Protein AF-A0A8H4PZ92-F1 (afdb_monomer)

Foldseek 3Di:
DLVVCVVVVHFLLPVVLLVVVLVVLVCCCCVQLNAQFDDDPFQAKDAFPDPDPQSVVVNVQNRHRPHFKDKAQDADVSLVVVVVSCVVVVIQWDWDWQPPDPPIIIIIGHHDDPRRVVNVSSVVSLVVSLVVLVVDDLVSLCSSNPPCSVCSNVVVVNYPVPDDPPPPPPDDDDDDDDDDDDDDDDDDDD

Nearest PDB structures (foldseek):
  4r29-assembly3_C  TM=3.048E-01  e=3.183E-02  Escherichia coli O157:H7
  4r29-assembly2_B  TM=3.318E-01  e=1.054E-01  Escherichia coli O157:H7
  4r29-assembly4_D  TM=3.540E-01  e=3.289E-01  Escherichia coli O157:H7
  4r29-assembly1_A  TM=3.130E-01  e=3.492E-01  Escherichia coli O157:H7
  4peo-assembly1_A  TM=3.368E-01  e=2.235E+00  Staphylococcus aureus subsp. aureus Mu50

Sequence (190 aa):
MITTLDSNGIALDTPPYQKLFVAILKAYIHRYVGQEPPRATSLARRGVPCPCRDCVSLNAFLTNPTQIIGRFPVGKDRRMHLHRALDMAGVGCTHLTERIGSPNTLIVTKTLSPVEQRHQAWKARQAKAAEQIRDFEPEDLSLLLGPDYADLLNMAHLDASTEPPRVLHRAAAKRKLPMVEVEVIDLTSD

Organism: NCBI:txid72228

pLDDT: mean 81.6, std 18.93, range [33.19, 98.31]

Mean predicted aligned error: 12.9 Å

Structure (mmCIF, N/CA/C/O backbone):
data_AF-A0A8H4PZ92-F1
#
_entry.id   AF-A0A8H4PZ92-F1
#
loop_
_atom_site.group_PDB
_atom_site.id
_atom_site.type_symbol
_atom_site.label_atom_id
_atom_site.label_alt_id
_atom_site.label_comp_id
_atom_site.label_asym_id
_atom_site.label_entity_id
_atom_site.label_seq_id
_atom_site.pdbx_PDB_ins_code
_atom_site.Cartn_x
_atom_site.Cartn_y
_atom_site.Cartn_z
_atom_site.occupancy
_atom_site.B_iso_or_equiv
_atom_site.auth_seq_id
_atom_site.auth_comp_id
_atom_site.auth_asym_id
_atom_site.auth_atom_id
_atom_site.pdbx_PDB_model_num
ATOM 1 N N . MET A 1 1 ? -15.979 12.053 25.479 1.00 58.03 1 MET A N 1
ATOM 2 C CA . MET A 1 1 ? -16.677 10.915 26.125 1.00 58.03 1 MET A CA 1
ATOM 3 C C . MET A 1 1 ? -15.871 10.388 27.311 1.00 58.03 1 MET A C 1
ATOM 5 O O . MET A 1 1 ? -16.448 10.242 28.376 1.00 58.03 1 MET A O 1
ATOM 9 N N . ILE A 1 2 ? -14.552 10.196 27.176 1.00 60.56 2 ILE A N 1
ATOM 10 C CA . ILE A 1 2 ? -13.648 10.009 28.333 1.00 60.56 2 ILE A CA 1
ATOM 11 C C . ILE A 1 2 ? -13.673 11.257 29.230 1.00 60.56 2 ILE A C 1
ATOM 13 O O . ILE A 1 2 ? -14.148 11.195 30.355 1.00 60.56 2 ILE A O 1
ATOM 17 N N . THR A 1 3 ? -13.413 12.430 28.644 1.00 64.06 3 THR A N 1
ATOM 18 C CA . THR A 1 3 ? -13.491 13.739 29.325 1.00 64.06 3 THR A CA 1
ATOM 19 C C . THR A 1 3 ? -14.813 14.023 30.044 1.00 64.06 3 THR A C 1
ATOM 21 O O . THR A 1 3 ? -14.844 14.769 31.017 1.00 64.06 3 THR A O 1
ATOM 24 N N . THR A 1 4 ? -15.927 13.444 29.585 1.00 64.88 4 THR A N 1
ATOM 25 C CA . THR A 1 4 ? -17.234 13.604 30.235 1.00 64.88 4 THR A CA 1
ATOM 26 C C . THR A 1 4 ? -17.404 12.683 31.439 1.00 64.88 4 THR A C 1
ATOM 28 O O . THR A 1 4 ? -18.133 13.056 32.345 1.00 64.88 4 THR A O 1
ATOM 31 N N . LEU A 1 5 ? -16.764 11.511 31.479 1.00 66.19 5 LEU A N 1
ATOM 32 C CA . LEU A 1 5 ? -16.805 10.625 32.651 1.00 66.19 5 LEU A CA 1
ATOM 33 C C . LEU A 1 5 ? -15.991 11.226 33.801 1.00 66.19 5 LEU A C 1
ATOM 35 O O . LEU A 1 5 ? -16.524 11.361 34.904 1.00 66.19 5 LEU A O 1
ATOM 39 N N . ASP A 1 6 ? -14.787 11.721 33.505 1.00 65.00 6 ASP A N 1
ATOM 40 C CA . ASP A 1 6 ? -13.942 12.400 34.496 1.00 65.00 6 ASP A CA 1
ATOM 41 C C . ASP A 1 6 ? -14.598 13.673 35.025 1.00 65.00 6 ASP A C 1
ATOM 43 O O . ASP A 1 6 ? -14.653 13.903 36.232 1.00 65.00 6 ASP A O 1
ATOM 47 N N . SER A 1 7 ? -15.205 14.466 34.134 1.00 67.69 7 SER A N 1
ATOM 48 C CA . SER A 1 7 ? -15.935 15.680 34.527 1.00 67.69 7 SER A CA 1
ATOM 49 C C . SER A 1 7 ? -17.159 15.400 35.411 1.00 67.69 7 SER A C 1
ATOM 51 O O . SER A 1 7 ? -17.657 16.318 36.056 1.00 67.69 7 SER A O 1
ATOM 53 N N . ASN A 1 8 ? -17.656 14.157 35.450 1.00 69.00 8 ASN A N 1
ATOM 54 C CA . ASN A 1 8 ? -18.755 13.732 36.323 1.00 69.00 8 ASN A CA 1
ATOM 55 C C . ASN A 1 8 ? -18.272 12.929 37.550 1.00 69.00 8 ASN A C 1
ATOM 57 O O . ASN A 1 8 ? -19.1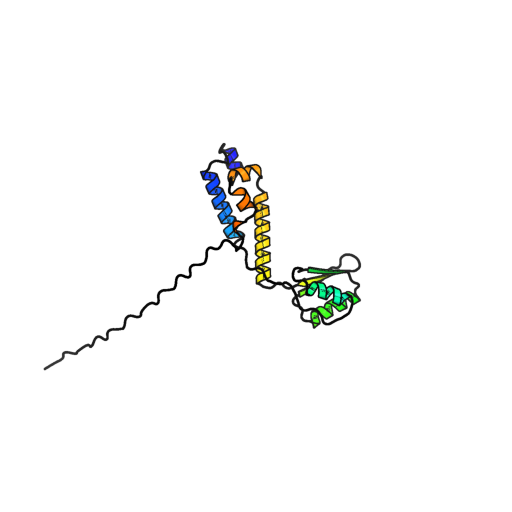01 12.390 38.282 1.00 69.00 8 ASN A O 1
ATOM 61 N N . GLY A 1 9 ? -16.956 12.841 37.792 1.00 70.31 9 GLY A N 1
ATOM 62 C CA . GLY A 1 9 ? -16.386 12.106 38.927 1.00 70.31 9 GLY A CA 1
ATOM 63 C C . GLY A 1 9 ? -16.586 10.589 38.848 1.00 70.31 9 GLY A C 1
ATOM 64 O O . GLY A 1 9 ? -16.575 9.911 39.875 1.00 70.31 9 GLY A O 1
ATOM 65 N N . ILE A 1 10 ? -16.814 10.054 37.646 1.00 72.06 10 ILE A N 1
ATOM 66 C CA . ILE A 1 10 ? -17.013 8.624 37.418 1.00 72.06 10 ILE A CA 1
ATOM 67 C C . ILE A 1 10 ? -15.661 8.008 37.066 1.00 72.06 10 ILE A C 1
ATOM 69 O O . ILE A 1 10 ? -15.092 8.327 36.027 1.00 72.06 10 ILE A O 1
ATOM 73 N N . ALA A 1 11 ? -15.174 7.096 37.907 1.00 78.06 11 ALA A N 1
ATOM 74 C CA . ALA A 1 11 ? -13.908 6.411 37.673 1.00 78.06 11 ALA A CA 1
ATOM 75 C C . ALA A 1 11 ? -13.966 5.540 36.402 1.00 78.06 11 ALA A C 1
ATOM 77 O O . ALA A 1 11 ? -14.885 4.731 36.228 1.00 78.06 11 ALA A O 1
ATOM 78 N N . LEU A 1 12 ? -12.973 5.698 35.521 1.00 75.19 12 LEU A N 1
ATOM 79 C CA . LEU A 1 12 ? -12.888 5.019 34.218 1.00 75.19 12 LEU A CA 1
ATOM 80 C C . LEU A 1 12 ? -12.742 3.489 34.322 1.00 75.19 12 LEU A C 1
ATOM 82 O O . LEU A 1 12 ? -13.033 2.774 33.365 1.00 75.19 12 LEU A O 1
ATOM 86 N N . A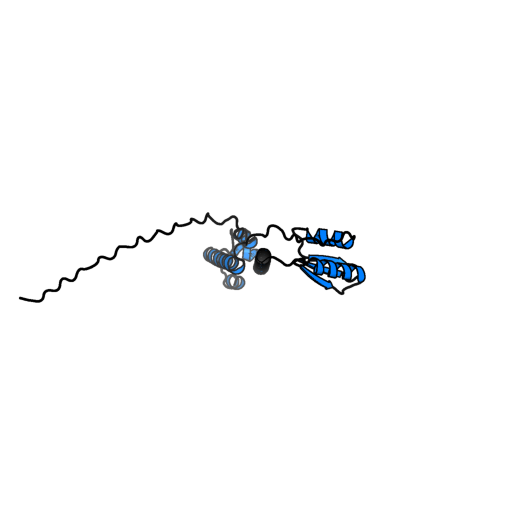SP A 1 13 ? -12.350 2.982 35.491 1.00 80.62 13 ASP A N 1
ATOM 87 C CA . ASP A 1 13 ? -12.206 1.557 35.804 1.00 80.62 13 ASP A CA 1
ATOM 88 C C . ASP A 1 13 ? -13.516 0.879 36.250 1.00 80.62 13 ASP A C 1
ATOM 90 O O . ASP A 1 13 ? -13.556 -0.317 36.548 1.00 80.62 13 ASP A O 1
ATOM 94 N N . THR A 1 14 ? -14.619 1.626 36.277 1.00 84.94 14 THR A N 1
ATOM 95 C CA . THR A 1 14 ? -15.917 1.116 36.713 1.00 84.94 14 THR A CA 1
ATOM 96 C C . THR A 1 14 ? -16.427 0.029 35.736 1.00 84.94 14 THR A C 1
ATOM 98 O O . THR A 1 14 ? -16.671 0.323 34.557 1.00 84.94 14 THR A O 1
ATOM 101 N N . PRO A 1 15 ? -16.667 -1.228 36.183 1.00 87.31 15 PRO A N 1
ATOM 102 C CA . PRO A 1 15 ? -16.813 -2.378 35.277 1.00 87.31 15 PRO A CA 1
ATOM 103 C C . PRO A 1 15 ? -17.930 -2.290 34.219 1.00 87.31 15 PRO A C 1
ATOM 105 O O . PRO A 1 15 ? -17.725 -2.755 33.095 1.00 87.31 15 PRO A O 1
ATOM 108 N N . PRO A 1 16 ? -19.123 -1.724 34.503 1.00 85.69 16 PRO A N 1
ATOM 109 C CA . PRO A 1 16 ? -20.141 -1.508 33.474 1.00 85.69 16 PRO A CA 1
ATOM 110 C C . PRO A 1 16 ? -19.683 -0.603 32.321 1.00 85.69 16 PRO A C 1
ATOM 112 O O . PRO A 1 16 ? -20.012 -0.890 31.169 1.00 85.69 16 PRO A O 1
ATOM 115 N N . TYR A 1 17 ? -18.907 0.449 32.602 1.00 81.31 17 TYR A N 1
ATOM 116 C CA . TYR A 1 17 ? -18.394 1.348 31.566 1.00 81.31 17 TYR A CA 1
ATOM 117 C C . TYR A 1 17 ? -17.273 0.688 30.773 1.00 81.31 17 TYR A C 1
ATOM 119 O O . TYR A 1 17 ? -17.303 0.755 29.547 1.00 81.31 17 TYR A O 1
ATOM 127 N N . GLN A 1 18 ? -16.378 -0.052 31.433 1.00 87.62 18 GLN A N 1
ATOM 128 C CA . GLN A 1 18 ? -15.379 -0.860 30.731 1.00 87.62 18 GLN A CA 1
ATOM 129 C C . GLN A 1 18 ? -16.039 -1.831 29.745 1.00 87.62 18 GLN A C 1
ATOM 131 O O . GLN A 1 18 ? -15.716 -1.841 28.559 1.00 87.62 18 GLN A O 1
ATOM 136 N N . LYS A 1 19 ? -17.050 -2.590 30.196 1.00 87.88 19 LYS A N 1
ATOM 137 C CA . LYS A 1 19 ? -17.810 -3.505 29.325 1.00 87.88 19 LYS A CA 1
ATOM 138 C C . LYS A 1 19 ? -18.446 -2.783 28.140 1.00 87.88 19 LYS A C 1
ATOM 140 O O . LYS A 1 19 ? -18.400 -3.298 27.024 1.00 87.88 19 LYS A O 1
ATOM 145 N N . LEU A 1 20 ? -19.038 -1.612 28.375 1.00 88.38 20 LEU A N 1
ATOM 146 C CA . LEU A 1 20 ? -19.665 -0.817 27.324 1.00 88.38 20 LEU A CA 1
ATOM 147 C C . LEU A 1 20 ? -18.637 -0.346 26.289 1.00 88.38 20 LEU A C 1
ATOM 149 O O . LEU A 1 20 ? -18.846 -0.541 25.094 1.00 88.38 20 LEU A O 1
ATOM 153 N N . PHE A 1 21 ? -17.522 0.234 26.727 1.00 87.25 21 PHE A N 1
ATOM 154 C CA . PHE A 1 21 ? -16.494 0.747 25.823 1.00 87.25 21 PHE A CA 1
ATOM 155 C C . PHE A 1 21 ? -15.771 -0.363 25.070 1.00 87.25 21 PHE A C 1
ATOM 157 O O . PHE A 1 21 ? -15.588 -0.241 23.860 1.00 87.25 21 PHE A O 1
ATOM 164 N N . VAL A 1 22 ? -15.446 -1.472 25.737 1.00 89.88 22 VAL A N 1
ATOM 165 C CA . VAL A 1 22 ? -14.913 -2.669 25.077 1.00 89.88 22 VAL A CA 1
ATOM 166 C C . VAL A 1 22 ? -15.887 -3.163 24.007 1.00 89.88 22 VAL A C 1
ATOM 168 O O . VAL A 1 22 ? -15.466 -3.431 22.884 1.00 89.88 22 VAL A O 1
ATOM 171 N N . ALA A 1 23 ? -17.189 -3.242 24.300 1.00 90.38 23 ALA A N 1
ATOM 172 C CA . ALA A 1 23 ? -18.187 -3.675 23.322 1.00 90.38 23 ALA A CA 1
ATOM 173 C C . ALA A 1 23 ? -18.299 -2.710 22.130 1.00 90.38 23 ALA A C 1
ATOM 175 O O . ALA A 1 23 ? -18.339 -3.159 20.983 1.00 90.38 23 ALA A O 1
ATOM 176 N N . ILE A 1 24 ? -18.305 -1.397 22.383 1.00 90.38 24 ILE A N 1
ATOM 177 C CA . ILE A 1 24 ? -18.340 -0.367 21.336 1.00 90.38 24 ILE A CA 1
ATOM 178 C C . ILE A 1 24 ? -17.085 -0.451 20.466 1.00 90.38 24 ILE A C 1
ATOM 180 O O . ILE A 1 24 ? -17.195 -0.465 19.240 1.00 90.38 24 ILE A O 1
ATOM 184 N N . LEU A 1 25 ? -15.901 -0.543 21.075 1.00 90.19 25 LEU A N 1
ATOM 185 C CA . LEU A 1 25 ? -14.640 -0.572 20.344 1.00 90.19 25 LEU A CA 1
ATOM 186 C C . LEU A 1 25 ? -14.480 -1.877 19.552 1.00 90.19 25 LEU A C 1
ATOM 188 O O . LEU A 1 25 ? -14.107 -1.830 18.381 1.00 90.19 25 LEU A O 1
ATOM 192 N N . LYS A 1 26 ? -14.866 -3.025 20.127 1.00 90.12 26 LYS A N 1
ATOM 193 C CA . LYS A 1 26 ? -14.952 -4.307 19.402 1.00 90.12 26 LYS A CA 1
ATOM 194 C C . LYS A 1 26 ? -15.895 -4.206 18.207 1.00 90.12 26 LYS A C 1
ATOM 196 O O . LYS A 1 26 ? -15.530 -4.613 17.106 1.00 90.12 26 LYS A O 1
ATOM 201 N N . ALA A 1 27 ? -17.085 -3.633 18.391 1.00 90.31 27 ALA A N 1
ATOM 202 C CA . ALA A 1 27 ? -18.044 -3.450 17.304 1.00 90.31 27 ALA A CA 1
ATOM 203 C C . ALA A 1 27 ? -17.503 -2.513 16.213 1.00 90.31 27 ALA A C 1
ATOM 205 O O . ALA A 1 27 ? -17.665 -2.804 15.026 1.00 90.31 27 ALA A O 1
ATOM 206 N N . TYR A 1 28 ? -16.826 -1.429 16.601 1.00 91.00 28 TYR A N 1
ATOM 207 C CA . TYR A 1 28 ? -16.161 -0.511 15.682 1.00 91.00 28 TYR A CA 1
ATOM 208 C C . TYR A 1 28 ? -15.089 -1.224 14.854 1.00 91.00 28 TYR A C 1
ATOM 210 O O . TYR A 1 28 ? -15.174 -1.223 13.625 1.00 91.00 28 TYR A O 1
ATOM 218 N N . ILE A 1 29 ? -14.132 -1.889 15.508 1.00 91.88 29 ILE A N 1
ATOM 219 C CA . ILE A 1 29 ? -13.035 -2.611 14.850 1.00 91.88 29 ILE A CA 1
ATOM 220 C C . ILE A 1 29 ? -13.602 -3.683 13.910 1.00 91.88 29 ILE A C 1
ATOM 222 O O . ILE A 1 29 ? -13.268 -3.717 12.724 1.00 91.88 29 ILE A O 1
ATOM 226 N N . HIS A 1 30 ? -14.541 -4.497 14.392 1.00 90.62 30 HIS A N 1
ATOM 227 C CA . HIS A 1 30 ? -15.161 -5.549 13.593 1.00 90.62 30 HIS A CA 1
ATOM 228 C C . HIS A 1 30 ? -15.931 -5.000 12.379 1.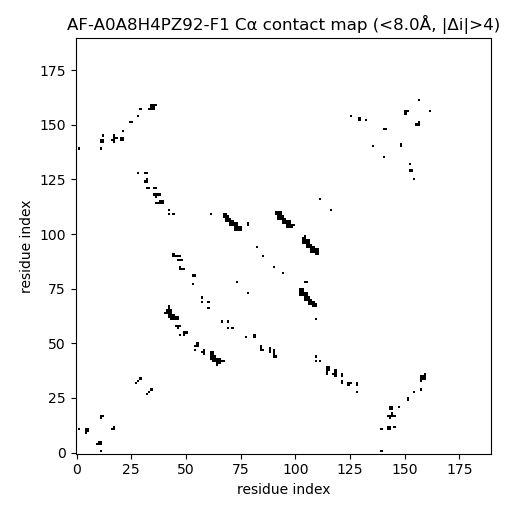00 90.62 30 HIS A C 1
ATOM 230 O O . HIS A 1 30 ? -15.880 -5.582 11.296 1.00 90.62 30 HIS A O 1
ATOM 236 N N . ARG A 1 31 ? -16.662 -3.887 12.526 1.00 91.38 31 ARG A N 1
ATOM 237 C CA . ARG A 1 31 ? -17.498 -3.342 11.444 1.00 91.38 31 ARG A CA 1
ATOM 238 C C . ARG A 1 31 ? -16.708 -2.506 10.442 1.00 91.38 31 ARG A C 1
ATOM 240 O O . ARG A 1 31 ? -17.022 -2.554 9.254 1.00 91.38 31 ARG A O 1
ATOM 247 N N . TYR A 1 32 ? -15.737 -1.730 10.912 1.00 93.75 32 TYR A N 1
ATOM 248 C CA . TYR A 1 32 ? -14.949 -0.822 10.085 1.00 93.75 32 TYR A CA 1
ATOM 249 C C . TYR A 1 32 ? -13.729 -1.519 9.478 1.00 93.75 32 TYR A C 1
ATOM 251 O O . TYR A 1 32 ? -13.556 -1.503 8.258 1.00 93.75 32 TYR A O 1
ATOM 259 N N . VAL A 1 33 ? -12.896 -2.166 10.297 1.00 93.81 33 VAL A N 1
ATOM 260 C CA . VAL A 1 33 ? -11.697 -2.862 9.807 1.00 93.81 33 VAL A CA 1
ATOM 261 C C . VAL A 1 33 ? -12.112 -4.155 9.107 1.00 93.81 33 VAL A C 1
ATOM 263 O O . VAL A 1 33 ? -11.810 -4.343 7.918 1.00 93.81 33 VAL A O 1
ATOM 266 N N . GLY A 1 34 ? -12.906 -4.970 9.806 1.00 92.12 34 GLY A N 1
ATOM 267 C CA . GLY A 1 34 ? -13.341 -6.290 9.354 1.00 92.12 34 GLY A CA 1
ATOM 268 C C . GLY A 1 34 ? -12.251 -7.353 9.477 1.00 92.12 34 GLY A C 1
ATOM 269 O O . GLY A 1 34 ? -11.112 -7.062 9.831 1.00 92.12 34 GLY A O 1
ATOM 270 N N . GLN A 1 35 ? -12.612 -8.595 9.161 1.00 90.31 35 GLN A N 1
ATOM 271 C CA . GLN A 1 35 ? -11.689 -9.733 9.143 1.00 90.31 35 GLN A CA 1
ATOM 272 C C . GLN A 1 35 ? -10.609 -9.571 8.068 1.00 90.31 35 GLN A C 1
ATOM 274 O O . GLN A 1 35 ? -10.879 -9.006 6.998 1.00 90.31 35 GLN A O 1
ATOM 279 N N . GLU A 1 36 ? -9.405 -10.080 8.339 1.00 89.00 36 GLU A N 1
ATOM 280 C CA . GLU A 1 36 ? -8.322 -10.045 7.360 1.00 89.00 36 GLU A CA 1
ATOM 281 C C . GLU A 1 36 ? -8.701 -10.846 6.097 1.00 89.00 36 GLU A C 1
ATOM 283 O O . GLU A 1 36 ? -9.006 -12.039 6.178 1.00 89.00 36 GLU A O 1
ATOM 288 N N . PRO A 1 37 ? -8.689 -10.230 4.898 1.00 87.94 37 PRO A N 1
ATOM 289 C CA . PRO A 1 37 ? -8.957 -10.958 3.668 1.00 87.94 37 PRO A CA 1
ATOM 290 C C . PRO A 1 37 ? -7.760 -11.846 3.282 1.00 87.94 37 PRO A C 1
ATOM 292 O O . PRO A 1 37 ? -6.622 -11.556 3.661 1.00 87.94 37 PRO A O 1
ATOM 295 N N . PRO A 1 38 ? -7.971 -12.876 2.441 1.00 84.19 38 PRO A N 1
ATOM 296 C CA . PRO A 1 38 ? -6.890 -13.726 1.959 1.00 84.19 38 PRO A CA 1
ATOM 297 C C . PRO A 1 38 ? -5.752 -12.919 1.332 1.00 84.19 38 PRO A C 1
ATOM 299 O O . PRO A 1 38 ? -5.979 -11.981 0.562 1.00 84.19 38 PRO A O 1
ATOM 302 N N . ARG A 1 39 ? -4.516 -13.313 1.633 1.00 80.81 39 ARG A N 1
ATOM 303 C CA . ARG A 1 39 ? -3.322 -12.708 1.041 1.00 80.81 39 ARG A CA 1
ATOM 304 C C . ARG A 1 39 ? -3.083 -13.305 -0.337 1.00 80.81 39 ARG A C 1
ATOM 306 O O . ARG A 1 39 ? -3.101 -14.523 -0.505 1.00 80.81 39 ARG A O 1
ATOM 313 N N . ALA A 1 40 ? -2.829 -12.454 -1.326 1.00 77.12 40 ALA A N 1
ATOM 314 C CA . ALA A 1 40 ? -2.320 -12.941 -2.598 1.00 77.12 40 ALA A CA 1
ATOM 315 C C . ALA A 1 40 ? -0.916 -13.518 -2.402 1.00 77.12 40 ALA A C 1
ATOM 317 O O . ALA A 1 40 ? -0.097 -12.968 -1.667 1.00 77.12 40 ALA A O 1
ATOM 318 N N . THR A 1 41 ? -0.646 -14.630 -3.073 1.00 77.88 41 THR A N 1
ATOM 319 C CA . THR A 1 41 ? 0.583 -15.403 -2.876 1.00 77.88 41 THR A CA 1
ATOM 320 C C . THR A 1 41 ? 1.804 -14.739 -3.521 1.00 77.88 41 THR A C 1
ATOM 322 O O . THR A 1 41 ? 2.929 -15.022 -3.124 1.00 77.88 41 THR A O 1
ATOM 325 N N . SER A 1 42 ? 1.614 -13.863 -4.519 1.00 85.69 42 SER A N 1
ATOM 326 C CA . SER A 1 42 ? 2.722 -13.189 -5.204 1.00 85.69 42 SER A CA 1
ATOM 327 C C . SER A 1 42 ? 2.286 -11.958 -6.001 1.00 85.69 42 SER A C 1
ATOM 329 O O . SER A 1 42 ? 1.337 -12.009 -6.781 1.00 85.69 42 SER A O 1
ATOM 331 N N . LEU A 1 43 ? 3.063 -10.878 -5.883 1.00 88.19 43 LEU A N 1
ATOM 332 C CA . LEU A 1 43 ? 2.993 -9.690 -6.740 1.00 88.19 43 LEU A CA 1
ATOM 333 C C . LEU A 1 43 ? 3.901 -9.794 -7.973 1.00 88.19 43 LEU A C 1
ATOM 335 O O . LEU A 1 43 ? 4.140 -8.794 -8.651 1.00 88.19 43 LEU A O 1
ATOM 339 N N . ALA A 1 44 ? 4.458 -10.965 -8.275 1.00 92.50 44 ALA A N 1
ATOM 340 C CA . ALA A 1 44 ? 5.320 -11.118 -9.438 1.00 92.50 44 ALA A CA 1
ATOM 341 C C . ALA A 1 44 ? 4.543 -10.855 -10.740 1.00 92.50 44 ALA A C 1
ATOM 343 O O . ALA A 1 44 ? 3.359 -11.177 -10.883 1.00 92.50 44 ALA A O 1
ATOM 344 N N . ARG A 1 45 ? 5.222 -10.246 -11.707 1.00 93.94 45 ARG A N 1
ATOM 345 C CA . ARG A 1 45 ? 4.749 -10.036 -13.075 1.00 93.94 45 ARG A CA 1
ATOM 346 C C . ARG A 1 45 ? 5.768 -10.630 -14.037 1.00 93.94 45 ARG A C 1
ATOM 348 O O . ARG A 1 45 ? 6.947 -10.763 -13.708 1.00 93.94 45 ARG A O 1
ATOM 355 N N . ARG A 1 46 ? 5.309 -10.981 -15.238 1.00 94.19 46 ARG A N 1
ATOM 356 C CA . ARG A 1 46 ? 6.196 -11.422 -16.315 1.00 94.19 46 ARG A CA 1
ATOM 357 C C . ARG A 1 46 ? 7.178 -10.296 -16.655 1.00 94.19 46 ARG A C 1
ATOM 359 O O . ARG A 1 46 ? 6.769 -9.144 -16.779 1.00 94.19 46 ARG A O 1
ATOM 366 N N . GLY A 1 47 ? 8.453 -10.643 -16.806 1.00 94.81 47 GLY A N 1
ATOM 367 C CA . GLY A 1 47 ? 9.483 -9.711 -17.253 1.00 94.81 47 GLY A CA 1
ATOM 368 C C . GLY A 1 47 ? 9.361 -9.339 -18.735 1.00 94.81 47 GLY A C 1
ATOM 369 O O . GLY A 1 47 ? 8.655 -9.988 -19.514 1.00 94.81 47 GLY A O 1
ATOM 370 N N . VAL A 1 48 ? 10.095 -8.305 -19.132 1.00 97.12 48 VAL A N 1
ATOM 371 C CA . VAL A 1 48 ? 10.251 -7.875 -20.523 1.00 97.12 48 VAL A CA 1
ATOM 372 C C . VAL A 1 48 ? 11.376 -8.667 -21.210 1.00 97.12 48 VAL A C 1
ATOM 374 O O . VAL A 1 48 ? 12.406 -8.933 -20.582 1.00 97.12 48 VAL A O 1
ATOM 377 N N . PRO A 1 49 ? 11.230 -9.046 -22.494 1.00 95.62 49 PRO A N 1
ATOM 378 C CA . PRO A 1 49 ? 12.211 -9.857 -23.216 1.00 95.62 49 PRO A CA 1
ATOM 379 C C . PRO A 1 49 ? 13.355 -8.993 -23.780 1.00 95.62 49 PRO A C 1
ATOM 381 O O . PRO A 1 49 ? 13.542 -8.895 -24.988 1.00 95.62 49 PRO A O 1
ATOM 384 N N . CYS A 1 50 ? 14.109 -8.327 -22.905 1.00 96.94 50 CYS A N 1
ATOM 385 C CA . CYS A 1 50 ? 15.256 -7.500 -23.280 1.00 96.94 50 CYS A CA 1
ATOM 386 C C . CYS A 1 50 ? 16.424 -7.742 -22.306 1.00 96.94 50 CYS A C 1
ATOM 388 O O . CYS A 1 50 ? 16.221 -7.644 -21.094 1.00 96.94 50 CYS A O 1
ATOM 390 N N . PRO A 1 51 ? 17.642 -8.033 -22.801 1.00 96.06 51 PRO A N 1
ATOM 391 C CA . PRO A 1 51 ? 18.794 -8.344 -21.954 1.00 96.06 51 PRO A CA 1
ATOM 392 C C . PRO A 1 51 ? 19.610 -7.110 -21.533 1.00 96.06 51 PRO A C 1
ATOM 394 O O . PRO A 1 51 ? 20.648 -7.256 -20.891 1.00 96.06 51 PRO A O 1
ATOM 397 N N . CYS A 1 52 ? 19.203 -5.890 -21.906 1.00 97.81 52 CYS A N 1
ATOM 398 C CA . CYS A 1 52 ? 19.965 -4.689 -21.563 1.00 97.81 52 CYS A CA 1
ATOM 399 C C . CYS A 1 52 ? 20.000 -4.462 -20.038 1.00 97.81 52 CYS A C 1
ATOM 401 O O . CYS A 1 52 ? 19.096 -4.875 -19.310 1.00 97.81 52 CYS A O 1
ATOM 403 N N . ARG A 1 53 ? 21.022 -3.747 -19.546 1.00 97.44 53 ARG A N 1
ATOM 404 C CA . ARG A 1 53 ? 21.227 -3.505 -18.104 1.00 97.44 53 ARG A CA 1
ATOM 405 C C . ARG A 1 53 ? 19.992 -2.920 -17.402 1.00 97.44 53 ARG A C 1
ATOM 407 O O . ARG A 1 53 ? 19.697 -3.298 -16.271 1.00 97.44 53 ARG A O 1
ATOM 414 N N . ASP A 1 54 ? 19.269 -2.019 -18.062 1.00 98.00 54 ASP A N 1
ATOM 415 C CA . ASP A 1 54 ? 18.059 -1.412 -17.499 1.00 98.00 54 ASP A CA 1
ATOM 416 C C . ASP A 1 54 ? 16.904 -2.401 -17.403 1.00 98.00 54 ASP A C 1
ATOM 418 O O . ASP A 1 54 ? 16.224 -2.454 -16.380 1.00 98.00 54 ASP A O 1
ATOM 422 N N . CYS A 1 55 ? 16.708 -3.218 -18.438 1.00 98.25 55 CYS A N 1
ATOM 423 C CA . CYS A 1 55 ? 15.680 -4.249 -18.445 1.00 98.25 55 CYS A CA 1
ATOM 424 C C . CYS A 1 55 ? 15.979 -5.377 -17.459 1.00 98.25 55 CYS A C 1
ATOM 426 O O . CYS A 1 55 ? 15.041 -5.923 -16.890 1.00 98.25 55 CYS A O 1
ATOM 428 N N . VAL A 1 56 ? 17.249 -5.683 -17.183 1.00 98.25 56 VAL A N 1
ATOM 429 C CA . VAL A 1 56 ? 17.623 -6.615 -16.106 1.00 98.25 56 VAL A CA 1
ATOM 430 C C . VAL A 1 56 ? 17.167 -6.079 -14.745 1.00 98.25 56 VAL A C 1
ATOM 432 O O . VAL A 1 56 ? 16.511 -6.800 -13.994 1.00 98.25 56 VAL A O 1
ATOM 435 N N . SER A 1 57 ? 17.440 -4.802 -14.449 1.00 97.88 57 SER A N 1
ATOM 436 C CA . SER A 1 57 ? 16.978 -4.154 -13.210 1.00 97.88 57 SER A CA 1
ATOM 437 C C . SER A 1 57 ? 15.447 -4.093 -13.128 1.00 97.88 57 SER A C 1
ATOM 439 O O . SER A 1 57 ? 14.852 -4.451 -12.109 1.00 97.88 57 SER A O 1
ATOM 441 N N . LEU A 1 58 ? 14.790 -3.714 -14.229 1.00 98.25 58 LEU A N 1
ATOM 442 C CA . LEU A 1 58 ? 13.332 -3.713 -14.329 1.00 98.25 58 LEU A CA 1
ATOM 443 C C . LEU A 1 58 ? 12.749 -5.111 -14.090 1.00 98.25 58 LEU A C 1
ATOM 445 O O . LEU A 1 58 ? 11.789 -5.249 -13.340 1.00 98.25 58 LEU A O 1
ATOM 449 N N . ASN A 1 59 ? 13.333 -6.148 -14.687 1.00 98.19 59 ASN A N 1
ATOM 450 C CA . ASN A 1 59 ? 12.860 -7.519 -14.542 1.00 98.19 59 ASN A CA 1
ATOM 451 C C . ASN A 1 59 ? 13.020 -8.031 -13.117 1.00 98.19 59 ASN A C 1
ATOM 453 O O . ASN A 1 59 ? 12.083 -8.645 -12.620 1.00 98.19 59 ASN A O 1
ATOM 457 N N . ALA A 1 60 ? 14.124 -7.711 -12.437 1.00 97.88 60 ALA A N 1
ATOM 458 C CA . ALA A 1 60 ? 14.293 -8.038 -11.022 1.00 97.88 60 ALA A CA 1
ATOM 459 C C . ALA A 1 60 ? 13.162 -7.444 -10.161 1.00 97.88 60 ALA A C 1
ATOM 461 O O . ALA A 1 60 ? 12.606 -8.130 -9.302 1.00 97.88 60 ALA A O 1
ATOM 462 N N . PHE A 1 61 ? 12.756 -6.199 -10.438 1.00 97.94 61 PHE A N 1
ATOM 463 C CA . PHE A 1 61 ? 11.580 -5.589 -9.813 1.00 97.94 61 PHE A CA 1
ATOM 464 C C . PHE A 1 61 ? 10.272 -6.297 -10.205 1.00 97.94 61 PHE A C 1
ATOM 466 O O . PHE A 1 61 ? 9.447 -6.603 -9.340 1.00 97.94 61 PHE A O 1
ATOM 473 N N . LEU A 1 62 ? 10.058 -6.574 -11.495 1.00 97.19 62 LEU A N 1
ATOM 474 C CA . LEU A 1 62 ? 8.826 -7.205 -11.975 1.00 97.19 62 LEU A CA 1
ATOM 475 C C . LEU A 1 62 ? 8.629 -8.594 -11.361 1.00 97.19 62 LEU A C 1
ATOM 477 O O . LEU A 1 62 ? 7.525 -8.897 -10.910 1.00 97.19 62 LEU A O 1
ATOM 481 N N . THR A 1 63 ? 9.688 -9.392 -11.248 1.00 96.19 63 THR A N 1
ATOM 482 C CA . THR A 1 63 ? 9.638 -10.737 -10.660 1.00 96.19 63 THR A CA 1
ATOM 483 C C . THR A 1 63 ? 9.619 -10.738 -9.135 1.00 96.19 63 THR A C 1
ATOM 485 O O . THR A 1 63 ? 9.314 -11.768 -8.540 1.00 96.19 63 THR A O 1
ATOM 488 N N . ASN A 1 64 ? 9.919 -9.611 -8.482 1.00 94.75 64 ASN A N 1
ATOM 489 C CA . ASN A 1 64 ? 9.859 -9.517 -7.028 1.00 94.75 64 ASN A CA 1
ATOM 490 C C . ASN A 1 64 ? 8.406 -9.729 -6.532 1.00 94.75 64 ASN A C 1
ATOM 492 O O . ASN A 1 64 ? 7.508 -8.992 -6.955 1.00 94.75 64 ASN A O 1
ATOM 496 N N . PRO A 1 65 ? 8.146 -10.702 -5.638 1.00 91.12 65 PRO A N 1
ATOM 497 C CA . PRO A 1 65 ? 6.793 -11.048 -5.208 1.00 91.12 65 PRO A CA 1
ATOM 498 C C . PRO A 1 65 ? 6.194 -10.082 -4.175 1.00 91.12 65 PRO A C 1
ATOM 500 O O . PRO A 1 65 ? 5.008 -10.198 -3.880 1.00 91.12 65 PRO A O 1
ATOM 503 N N . THR A 1 66 ? 6.969 -9.145 -3.621 1.00 88.50 66 THR A N 1
ATOM 504 C CA . THR A 1 66 ? 6.521 -8.228 -2.555 1.00 88.50 66 THR A CA 1
ATOM 505 C C . THR A 1 66 ? 6.556 -6.755 -2.961 1.00 88.50 66 THR A C 1
ATOM 507 O O . THR A 1 66 ? 5.824 -5.941 -2.397 1.00 88.50 66 THR A O 1
ATOM 510 N N . GLN A 1 67 ? 7.368 -6.387 -3.953 1.00 91.81 67 GLN A N 1
ATOM 511 C CA . GLN A 1 67 ? 7.520 -4.995 -4.370 1.00 91.81 67 GLN A CA 1
ATOM 512 C C . GLN A 1 67 ? 6.438 -4.570 -5.378 1.00 91.81 67 GLN A C 1
ATOM 514 O O . GLN A 1 67 ? 6.305 -5.173 -6.446 1.00 91.81 67 GLN A O 1
ATOM 519 N N . ILE A 1 68 ? 5.701 -3.498 -5.053 1.00 93.38 68 ILE A N 1
ATOM 520 C CA . ILE A 1 68 ? 4.614 -2.933 -5.882 1.00 93.38 68 ILE A CA 1
ATOM 521 C C . ILE A 1 68 ? 5.108 -1.797 -6.780 1.00 93.38 68 ILE A C 1
ATOM 523 O O . ILE A 1 68 ? 4.696 -1.713 -7.935 1.00 93.38 68 ILE A O 1
ATOM 527 N N . ILE A 1 69 ? 5.985 -0.936 -6.251 1.00 96.38 69 ILE A N 1
ATOM 528 C CA . ILE A 1 69 ? 6.485 0.265 -6.929 1.00 96.38 69 ILE A CA 1
ATOM 529 C C . ILE A 1 69 ? 7.992 0.135 -7.158 1.00 96.38 69 ILE A C 1
ATOM 531 O O . ILE A 1 69 ? 8.755 -0.124 -6.223 1.00 96.38 69 ILE A O 1
ATOM 535 N N . GLY A 1 70 ? 8.413 0.330 -8.403 1.00 97.38 70 GLY A N 1
ATOM 536 C CA . GLY A 1 70 ? 9.806 0.385 -8.833 1.00 97.38 70 GLY A CA 1
ATOM 537 C C . GLY A 1 70 ? 10.163 1.795 -9.292 1.00 97.38 70 GLY A C 1
ATOM 538 O O . GLY A 1 70 ? 9.368 2.450 -9.969 1.00 97.38 70 GLY A O 1
ATOM 539 N N . ARG A 1 71 ? 11.356 2.270 -8.921 1.00 97.81 71 ARG A N 1
ATOM 540 C CA . ARG A 1 71 ? 11.873 3.596 -9.288 1.00 97.81 71 ARG A CA 1
ATOM 541 C C . ARG A 1 71 ? 13.167 3.427 -10.077 1.00 97.81 71 ARG A C 1
ATOM 543 O O . ARG A 1 71 ? 14.124 2.854 -9.565 1.00 97.81 71 ARG A O 1
ATOM 550 N N . PHE A 1 72 ? 13.197 3.935 -11.306 1.00 97.25 72 PHE A N 1
ATOM 551 C CA . PHE A 1 72 ? 14.337 3.800 -12.217 1.00 97.25 72 PHE A CA 1
ATOM 552 C C . PHE A 1 72 ? 14.812 5.190 -12.671 1.00 97.25 72 PHE A C 1
ATOM 554 O O . PHE A 1 72 ? 14.289 5.733 -13.652 1.00 97.25 72 PHE A O 1
ATOM 561 N N . PRO A 1 73 ? 15.765 5.809 -11.949 1.00 96.12 73 PRO A N 1
ATOM 562 C CA . PRO A 1 73 ? 16.337 7.099 -12.324 1.00 96.12 73 PRO A CA 1
ATOM 563 C C . PRO A 1 73 ? 17.302 6.908 -13.500 1.00 96.12 73 PRO A C 1
ATOM 565 O O . PRO A 1 73 ? 18.461 6.533 -13.326 1.00 96.12 73 PRO A O 1
ATOM 568 N N . VAL A 1 74 ? 16.812 7.125 -14.722 1.00 95.50 74 VAL A N 1
ATOM 569 C CA . VAL A 1 74 ? 17.586 6.923 -15.955 1.00 95.50 74 VAL A CA 1
ATOM 570 C C . VAL A 1 74 ? 17.352 8.054 -16.956 1.00 95.50 74 VAL A C 1
ATOM 572 O O . VAL A 1 74 ? 16.300 8.697 -16.986 1.00 95.50 74 VAL A O 1
ATOM 575 N N . GLY A 1 75 ? 18.360 8.297 -17.797 1.00 95.56 75 GLY A N 1
ATOM 576 C CA . GLY A 1 75 ? 18.312 9.314 -18.849 1.00 95.56 75 GLY A CA 1
ATOM 577 C C . GLY A 1 75 ? 17.140 9.122 -19.819 1.00 95.56 75 GLY A C 1
ATOM 578 O O . GLY A 1 75 ? 16.549 8.046 -19.901 1.00 95.56 75 GLY A O 1
ATOM 579 N N . LYS A 1 76 ? 16.799 10.177 -20.567 1.00 95.81 76 LYS A N 1
ATOM 580 C CA . LYS A 1 76 ? 15.601 10.240 -21.425 1.00 95.81 76 LYS A CA 1
ATOM 581 C C . LYS A 1 76 ? 15.455 9.037 -22.367 1.00 95.81 76 LYS A C 1
ATOM 583 O O . LYS A 1 76 ? 14.384 8.438 -22.390 1.00 95.81 76 LYS A O 1
ATOM 588 N N . ASP A 1 77 ? 16.512 8.664 -23.084 1.00 97.00 77 ASP A N 1
ATOM 589 C CA . ASP A 1 77 ? 16.437 7.601 -24.098 1.00 97.00 77 ASP A CA 1
ATOM 590 C C . ASP A 1 77 ? 16.301 6.213 -23.466 1.00 97.00 77 ASP A C 1
ATOM 592 O O . ASP A 1 77 ? 15.457 5.417 -23.874 1.00 97.00 77 ASP A O 1
ATOM 596 N N . ARG A 1 78 ? 17.050 5.958 -22.387 1.00 97.50 78 ARG A N 1
ATOM 597 C CA . ARG A 1 78 ? 16.933 4.733 -21.578 1.00 97.50 78 ARG A CA 1
ATOM 598 C C . ARG A 1 78 ? 15.545 4.612 -20.949 1.00 97.50 78 ARG A C 1
ATOM 600 O O . ARG A 1 78 ? 14.950 3.539 -20.954 1.00 97.50 78 ARG A O 1
ATOM 607 N N . ARG A 1 79 ? 14.974 5.725 -20.480 1.00 97.50 79 ARG A N 1
ATOM 608 C CA . ARG A 1 79 ? 13.599 5.762 -19.967 1.00 97.50 79 ARG A CA 1
ATOM 609 C C . ARG A 1 79 ? 12.574 5.459 -21.057 1.00 97.50 79 ARG A C 1
ATOM 611 O O . ARG A 1 79 ? 11.665 4.669 -20.827 1.00 97.50 79 ARG A O 1
ATOM 618 N N . MET A 1 80 ? 12.722 6.063 -22.236 1.00 97.75 80 MET A N 1
ATOM 619 C CA . MET A 1 80 ? 11.854 5.801 -23.389 1.00 97.75 80 MET A CA 1
ATOM 620 C C . MET A 1 80 ? 11.917 4.328 -23.813 1.00 97.75 80 MET A C 1
ATOM 622 O O . MET A 1 80 ? 10.893 3.734 -24.139 1.00 97.75 80 MET A O 1
ATOM 626 N N . HIS A 1 81 ? 13.105 3.723 -23.765 1.00 98.06 81 HIS A N 1
ATOM 627 C CA . HIS A 1 81 ? 13.271 2.292 -23.993 1.00 98.06 81 HIS A CA 1
ATOM 628 C C . HIS A 1 81 ? 12.456 1.451 -22.997 1.00 98.06 81 HIS A C 1
ATOM 630 O O . HIS A 1 81 ? 11.709 0.573 -23.426 1.00 98.06 81 HIS A O 1
ATOM 636 N N . LEU A 1 82 ? 12.540 1.747 -21.695 1.00 98.31 82 LEU A N 1
ATOM 637 C CA . LEU A 1 82 ? 11.784 1.024 -20.667 1.00 98.31 82 LEU A CA 1
ATOM 638 C C . LEU A 1 82 ? 10.263 1.166 -20.830 1.00 98.31 82 LEU A C 1
ATOM 640 O O . LEU A 1 82 ? 9.563 0.164 -20.708 1.00 98.31 82 LEU A O 1
ATOM 644 N N . HIS A 1 83 ? 9.762 2.365 -21.155 1.00 98.19 83 HIS A N 1
ATOM 645 C CA . HIS A 1 83 ? 8.346 2.581 -21.489 1.00 98.19 83 HIS A CA 1
ATOM 646 C C . HIS A 1 83 ? 7.886 1.625 -22.598 1.00 98.19 83 HIS A C 1
ATOM 648 O O . HIS A 1 83 ? 6.996 0.805 -22.390 1.00 98.19 83 HIS A O 1
ATOM 654 N N . ARG A 1 84 ? 8.582 1.648 -23.742 1.00 98.06 84 ARG A N 1
ATOM 655 C CA . ARG A 1 84 ? 8.248 0.797 -24.893 1.00 98.06 84 ARG A CA 1
ATOM 656 C C . ARG A 1 84 ? 8.333 -0.690 -24.561 1.00 98.06 84 ARG A C 1
ATOM 658 O O . ARG A 1 84 ? 7.496 -1.461 -25.014 1.00 98.06 84 ARG A O 1
ATOM 665 N N . ALA A 1 85 ? 9.342 -1.105 -23.794 1.00 97.88 85 ALA A N 1
ATOM 666 C CA . ALA A 1 85 ? 9.504 -2.502 -23.402 1.00 97.88 85 ALA A CA 1
ATOM 667 C C . ALA A 1 85 ? 8.329 -3.000 -22.543 1.00 97.88 85 ALA A C 1
ATOM 669 O O . ALA A 1 85 ? 7.878 -4.128 -22.736 1.00 97.88 85 ALA A O 1
ATOM 670 N N . LEU A 1 86 ? 7.826 -2.165 -21.627 1.00 97.94 86 LEU A N 1
ATOM 671 C CA . LEU A 1 86 ? 6.653 -2.470 -20.804 1.00 97.94 86 LEU A CA 1
ATOM 672 C C . LEU A 1 86 ? 5.371 -2.545 -21.643 1.00 97.94 86 LEU A C 1
ATOM 674 O O . LEU A 1 86 ? 4.626 -3.516 -21.500 1.00 97.94 86 LEU A O 1
ATOM 678 N N . ASP A 1 87 ? 5.159 -1.572 -22.535 1.00 97.12 87 ASP A N 1
ATOM 679 C CA . ASP A 1 87 ? 3.994 -1.523 -23.430 1.00 97.12 87 ASP A CA 1
ATOM 680 C C . ASP A 1 87 ? 3.942 -2.746 -24.352 1.00 97.12 87 ASP A C 1
ATOM 682 O O . ASP A 1 87 ? 2.940 -3.458 -24.399 1.00 97.12 87 ASP A O 1
ATOM 686 N N . MET A 1 88 ? 5.049 -3.046 -25.040 1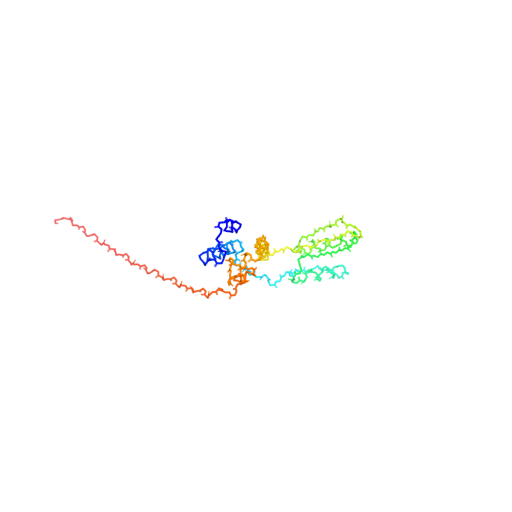.00 96.12 88 MET A N 1
ATOM 687 C CA . MET A 1 88 ? 5.132 -4.183 -25.965 1.00 96.12 88 MET A CA 1
ATOM 688 C C . MET A 1 88 ? 4.943 -5.530 -25.262 1.00 96.12 88 MET A C 1
ATOM 690 O O . MET A 1 88 ? 4.399 -6.462 -25.848 1.00 96.12 88 MET A O 1
ATOM 694 N N . ALA A 1 89 ? 5.409 -5.658 -24.017 1.00 95.44 89 ALA A N 1
ATOM 695 C CA . ALA A 1 89 ? 5.278 -6.893 -23.253 1.00 95.44 89 ALA A CA 1
ATOM 696 C C . ALA A 1 89 ? 3.899 -7.058 -22.587 1.00 95.44 89 ALA A C 1
ATOM 698 O O . ALA A 1 89 ? 3.651 -8.124 -22.018 1.00 95.44 89 ALA A O 1
ATOM 699 N N . GLY A 1 90 ? 3.026 -6.041 -22.628 1.00 93.88 90 GLY A N 1
ATOM 700 C CA . GLY A 1 90 ? 1.691 -6.094 -22.023 1.00 93.88 90 GLY A CA 1
ATOM 701 C C . GLY A 1 90 ? 1.727 -6.372 -20.519 1.00 93.88 90 GLY A C 1
ATOM 702 O O . GLY A 1 90 ? 0.886 -7.104 -19.993 1.00 93.88 90 GLY A O 1
ATOM 703 N N . VAL A 1 91 ? 2.744 -5.861 -19.819 1.00 93.88 91 VAL A N 1
ATOM 704 C CA . VAL A 1 91 ? 2.922 -6.128 -18.386 1.00 93.88 91 VAL A CA 1
ATOM 705 C C . VAL A 1 91 ? 1.783 -5.470 -17.611 1.00 93.88 91 VAL A C 1
ATOM 707 O O . VAL A 1 91 ? 1.528 -4.283 -17.785 1.00 93.88 91 VAL A O 1
ATOM 710 N N . GLY A 1 92 ? 1.135 -6.218 -16.710 1.00 92.31 92 GLY A N 1
ATOM 711 C CA . GLY A 1 92 ? 0.097 -5.709 -15.804 1.00 92.31 92 GLY A CA 1
ATOM 712 C C . GLY A 1 92 ? 0.641 -4.698 -14.789 1.00 92.31 92 GLY A C 1
ATOM 713 O O . GLY A 1 92 ? 0.810 -5.021 -13.609 1.00 92.31 92 GLY A O 1
ATOM 714 N N . CYS A 1 93 ? 0.956 -3.496 -15.261 1.00 95.50 93 CYS A N 1
ATOM 715 C CA . CYS A 1 93 ? 1.484 -2.367 -14.512 1.00 95.50 93 CYS A CA 1
ATOM 716 C C . CYS A 1 93 ? 1.091 -1.045 -15.181 1.00 95.50 93 CYS A C 1
ATOM 718 O O . CYS A 1 93 ? 0.816 -0.994 -16.378 1.00 95.50 93 CYS A O 1
ATOM 720 N N . THR A 1 94 ? 1.113 0.032 -14.409 1.00 96.44 94 THR A N 1
ATOM 721 C CA . THR A 1 94 ? 1.136 1.401 -14.916 1.00 96.44 94 THR A CA 1
ATOM 722 C C . THR A 1 94 ? 2.549 1.947 -14.799 1.00 96.44 94 THR A C 1
ATOM 724 O O . THR A 1 94 ? 3.352 1.485 -13.983 1.00 96.44 94 THR A O 1
ATOM 727 N N . HIS A 1 95 ? 2.883 2.933 -15.621 1.00 97.62 95 HIS A N 1
ATOM 728 C CA . HIS A 1 95 ? 4.190 3.556 -15.554 1.00 97.62 95 HIS A CA 1
ATOM 729 C C . HIS A 1 95 ? 4.120 5.029 -15.961 1.00 97.62 95 HIS A C 1
ATOM 731 O O . HIS A 1 95 ? 3.364 5.413 -16.851 1.00 97.62 9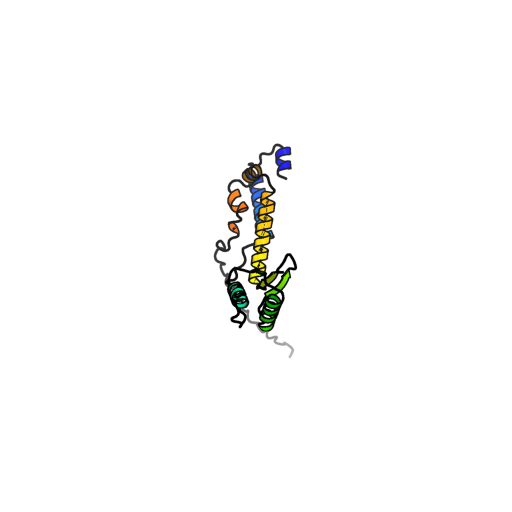5 HIS A O 1
ATOM 737 N N . LEU A 1 96 ? 4.907 5.872 -15.299 1.00 97.12 96 LEU A N 1
ATOM 738 C CA . LEU A 1 96 ? 4.936 7.313 -15.540 1.00 97.12 96 LEU A CA 1
ATOM 739 C C . LEU A 1 96 ? 6.335 7.876 -15.310 1.00 97.12 96 LEU A C 1
ATOM 741 O O . LEU A 1 96 ? 7.142 7.306 -14.581 1.00 97.12 96 LEU A O 1
ATOM 745 N N . THR A 1 97 ? 6.631 9.015 -15.929 1.00 97.44 97 THR A N 1
ATOM 746 C CA . THR A 1 97 ? 7.861 9.756 -15.634 1.00 97.44 97 THR A CA 1
ATOM 747 C C . THR A 1 97 ? 7.583 10.789 -14.547 1.00 97.44 97 THR A C 1
ATOM 749 O O . THR A 1 97 ? 6.853 11.751 -14.788 1.00 97.44 97 THR A O 1
ATOM 752 N N . GLU A 1 98 ? 8.230 10.642 -13.397 1.00 97.00 98 GLU A N 1
ATOM 753 C CA . GLU A 1 98 ? 8.317 11.689 -12.382 1.00 97.00 98 GLU A CA 1
ATOM 754 C C . GLU A 1 98 ? 9.401 12.693 -12.808 1.00 97.00 98 GLU A C 1
ATOM 756 O O . GLU A 1 98 ? 10.568 12.338 -13.005 1.00 97.00 98 GLU A O 1
ATOM 761 N N . ARG A 1 99 ? 8.999 13.949 -13.024 1.00 94.12 99 ARG A N 1
ATOM 762 C CA . ARG A 1 99 ? 9.861 15.017 -13.560 1.00 94.12 99 ARG A CA 1
ATOM 763 C C . ARG A 1 99 ? 10.434 15.884 -12.439 1.00 94.12 99 ARG A C 1
ATOM 765 O O . ARG A 1 99 ? 10.235 17.094 -12.429 1.00 94.12 99 ARG A O 1
ATOM 772 N N . ILE A 1 100 ? 11.091 15.236 -11.482 1.00 89.94 100 ILE A N 1
ATOM 773 C CA . ILE A 1 1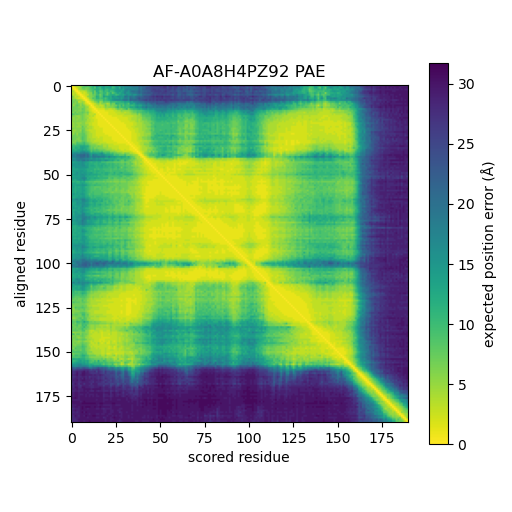00 ? 11.758 15.880 -10.347 1.00 89.94 100 ILE A CA 1
ATOM 774 C C . ILE A 1 100 ? 13.241 15.506 -10.391 1.00 89.94 100 ILE A C 1
ATOM 776 O O . ILE A 1 100 ? 13.583 14.326 -10.464 1.00 89.94 100 ILE A O 1
ATOM 780 N N . GLY A 1 101 ? 14.113 16.516 -10.333 1.00 84.81 101 GLY A N 1
ATOM 781 C CA . GLY A 1 101 ? 15.565 16.339 -10.393 1.00 84.81 101 GLY A CA 1
ATOM 782 C C . GLY A 1 101 ? 16.092 15.947 -11.779 1.00 84.81 101 GLY A C 1
ATOM 783 O O . GLY A 1 101 ? 15.373 15.944 -12.775 1.00 84.81 101 GLY A O 1
ATOM 784 N N . SER A 1 102 ? 17.385 15.631 -11.846 1.00 86.75 102 SER A N 1
ATOM 785 C CA . SER A 1 102 ? 18.036 15.093 -13.041 1.00 86.75 102 SER A CA 1
ATOM 786 C C . SER A 1 102 ? 18.957 13.940 -12.630 1.00 86.75 102 SER A C 1
ATOM 788 O O . SER A 1 102 ? 19.801 14.145 -11.758 1.00 86.75 102 SER A O 1
ATOM 790 N N . PRO A 1 103 ? 18.824 12.741 -13.227 1.00 88.56 103 PRO A N 1
ATOM 791 C CA . PRO A 1 103 ? 17.854 12.369 -14.261 1.00 88.56 103 PRO A CA 1
ATOM 792 C C . PRO A 1 103 ? 16.423 12.191 -13.716 1.00 88.56 103 PRO A C 1
ATOM 794 O O . PRO A 1 103 ? 16.229 11.711 -12.604 1.00 88.56 103 PRO A O 1
ATOM 797 N N . ASN A 1 104 ? 15.412 12.501 -14.541 1.00 95.56 104 ASN A N 1
ATOM 798 C CA . ASN A 1 104 ? 14.009 12.179 -14.236 1.00 95.56 104 ASN A CA 1
ATOM 799 C C . ASN A 1 104 ? 13.820 10.668 -14.008 1.00 95.56 104 ASN A C 1
ATOM 801 O O . ASN A 1 104 ? 14.438 9.842 -14.691 1.00 95.56 104 ASN A O 1
ATOM 805 N N . THR A 1 105 ? 12.886 10.307 -13.130 1.00 97.44 105 THR A N 1
ATOM 806 C CA . THR A 1 105 ? 12.684 8.918 -12.694 1.00 97.44 105 THR A CA 1
ATOM 807 C C . THR A 1 105 ? 11.496 8.273 -13.402 1.00 97.44 105 THR A C 1
ATOM 809 O O . THR A 1 105 ? 10.411 8.849 -13.461 1.00 97.44 105 THR A O 1
ATOM 812 N N . LEU A 1 106 ? 11.673 7.058 -13.930 1.00 98.06 106 LEU A N 1
ATOM 813 C CA . LEU A 1 106 ? 10.547 6.208 -14.321 1.00 98.06 106 LEU A CA 1
ATOM 814 C C . LEU A 1 106 ? 9.977 5.528 -13.079 1.00 98.06 106 LEU A C 1
ATOM 816 O O . LEU A 1 106 ? 10.691 4.796 -12.391 1.00 98.06 106 LEU A O 1
ATOM 820 N N . ILE A 1 107 ? 8.696 5.747 -12.820 1.00 98.19 107 ILE A N 1
ATOM 821 C CA . ILE A 1 107 ? 7.937 5.065 -11.778 1.00 98.19 107 ILE A CA 1
ATOM 822 C C . ILE A 1 107 ? 7.121 3.975 -12.452 1.00 98.19 107 ILE A C 1
ATOM 824 O O . ILE A 1 107 ? 6.359 4.270 -13.371 1.00 98.19 107 ILE A O 1
ATOM 828 N N . VAL A 1 108 ? 7.285 2.732 -12.008 1.00 98.00 108 VAL A N 1
ATOM 829 C CA . VAL A 1 108 ? 6.503 1.582 -12.478 1.00 98.00 108 VAL A CA 1
ATOM 830 C C . VAL A 1 108 ? 5.721 1.028 -11.296 1.00 98.00 108 VAL A C 1
ATOM 832 O O . VAL A 1 108 ? 6.316 0.662 -10.284 1.00 98.00 108 VAL A O 1
ATOM 835 N N . THR A 1 109 ? 4.403 0.940 -11.428 1.00 96.69 109 THR A N 1
ATOM 836 C CA . THR A 1 109 ? 3.492 0.464 -10.3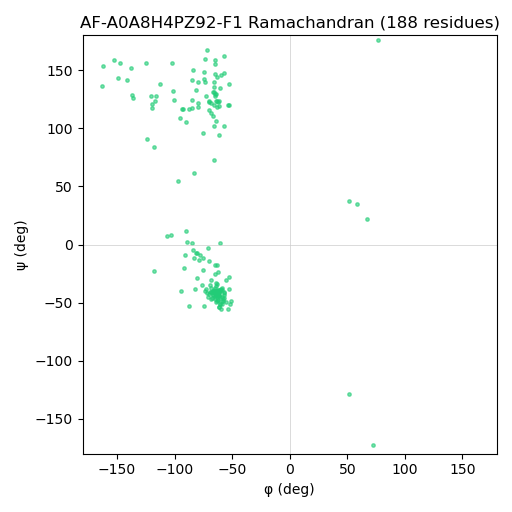84 1.00 96.69 109 THR A CA 1
ATOM 837 C C . THR A 1 109 ? 2.759 -0.766 -10.891 1.00 96.69 109 THR A C 1
ATOM 839 O O . THR A 1 109 ? 2.020 -0.694 -11.869 1.00 96.69 109 THR A O 1
ATOM 842 N N . LYS A 1 110 ? 2.944 -1.919 -10.249 1.00 95.56 110 LYS A N 1
ATOM 843 C CA . LYS A 1 110 ? 2.237 -3.147 -10.636 1.00 95.56 110 LYS A CA 1
ATOM 844 C C . LYS A 1 110 ? 0.739 -3.004 -10.391 1.00 95.56 110 LYS A C 1
ATOM 846 O O . LYS A 1 110 ? 0.317 -2.561 -9.326 1.00 95.56 110 LYS A O 1
ATOM 851 N N . THR A 1 111 ? -0.062 -3.430 -11.360 1.00 92.06 111 THR A N 1
ATOM 852 C CA . THR A 1 111 ? -1.518 -3.456 -11.225 1.00 92.06 111 THR A CA 1
ATOM 853 C C . THR A 1 111 ? -1.886 -4.545 -10.242 1.00 92.06 111 THR A C 1
ATOM 855 O O . THR A 1 111 ? -1.516 -5.697 -10.456 1.00 92.06 111 THR A O 1
ATOM 858 N N . LEU A 1 112 ? -2.598 -4.196 -9.178 1.00 86.75 112 LEU A N 1
ATOM 859 C CA . LEU A 1 112 ? -2.955 -5.144 -8.133 1.00 86.75 112 LEU A CA 1
ATOM 860 C C . LEU A 1 112 ? -4.148 -6.013 -8.539 1.00 86.75 112 LEU A C 1
ATOM 862 O O . LEU A 1 112 ? -5.117 -5.508 -9.113 1.00 86.75 112 LEU A O 1
ATOM 866 N N . SER A 1 113 ? -4.107 -7.302 -8.203 1.00 85.06 113 SER A N 1
ATOM 867 C CA . SER A 1 113 ? -5.269 -8.188 -8.323 1.00 85.06 113 SER A CA 1
ATOM 868 C C . SER A 1 113 ? -6.396 -7.748 -7.370 1.00 85.06 113 SER A C 1
ATOM 870 O O . SER A 1 113 ? -6.130 -7.083 -6.366 1.00 85.06 113 SER A O 1
ATOM 872 N N . PRO A 1 114 ? -7.665 -8.135 -7.605 1.00 84.19 114 PRO A N 1
ATOM 873 C CA . PRO A 1 114 ? -8.755 -7.806 -6.683 1.00 84.19 114 PRO A CA 1
ATOM 874 C C . PRO A 1 114 ? -8.508 -8.280 -5.241 1.00 84.19 114 PRO A C 1
ATOM 876 O O . PRO A 1 114 ? -8.958 -7.643 -4.294 1.00 84.19 114 PRO A O 1
ATOM 879 N N . VAL A 1 115 ? -7.778 -9.387 -5.064 1.00 85.00 115 VAL A N 1
ATOM 880 C CA . VAL A 1 115 ? -7.389 -9.910 -3.745 1.00 85.00 115 VAL A CA 1
ATOM 881 C C . VAL A 1 115 ? -6.387 -8.970 -3.068 1.00 85.00 115 VAL A C 1
ATOM 883 O O . VAL A 1 115 ? -6.591 -8.575 -1.922 1.00 85.00 115 VAL A O 1
ATOM 886 N N . GLU A 1 116 ? -5.358 -8.536 -3.797 1.00 85.56 116 GLU A N 1
ATOM 887 C CA . GLU A 1 116 ? -4.352 -7.579 -3.311 1.00 85.56 116 GLU A CA 1
ATOM 888 C C . GLU A 1 116 ? -4.974 -6.229 -2.951 1.00 85.56 116 GLU A C 1
ATOM 890 O O . GLU A 1 116 ? -4.669 -5.671 -1.899 1.00 85.56 116 GLU A O 1
ATOM 895 N N . GLN A 1 117 ? -5.884 -5.724 -3.789 1.00 87.38 117 GLN A N 1
ATOM 896 C CA . GLN A 1 117 ? -6.584 -4.463 -3.535 1.00 87.38 117 GLN A CA 1
ATOM 897 C C . GLN A 1 117 ? -7.417 -4.530 -2.249 1.00 87.38 117 GLN A C 1
ATOM 899 O O . GLN A 1 117 ? -7.360 -3.615 -1.429 1.00 87.38 117 GLN A O 1
ATOM 904 N N . ARG A 1 118 ? -8.154 -5.629 -2.028 1.00 89.75 118 ARG A N 1
ATOM 905 C CA . ARG A 1 118 ? -8.918 -5.834 -0.785 1.00 89.75 118 ARG A CA 1
ATOM 906 C C . ARG A 1 118 ? -8.007 -5.898 0.435 1.00 89.75 118 ARG A C 1
ATOM 908 O O . ARG A 1 118 ? -8.342 -5.302 1.456 1.00 89.75 118 ARG A O 1
ATOM 915 N N . HIS A 1 119 ? -6.867 -6.582 0.326 1.00 89.50 119 HIS A N 1
ATOM 916 C CA . HIS A 1 119 ? -5.892 -6.682 1.414 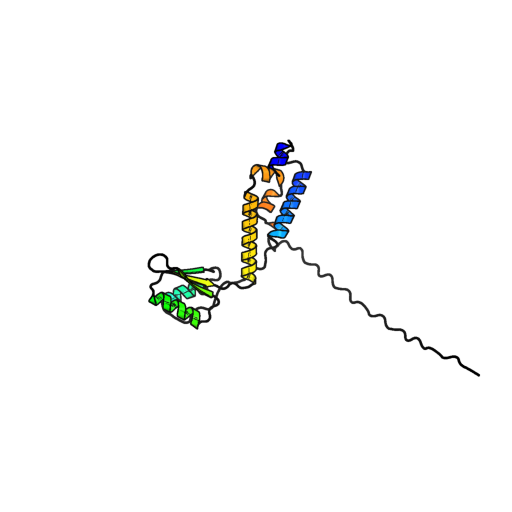1.00 89.50 119 HIS A CA 1
ATOM 917 C C . HIS A 1 119 ? -5.264 -5.332 1.759 1.00 89.50 119 HIS A C 1
ATOM 919 O O . HIS A 1 119 ? -5.203 -4.967 2.931 1.00 89.50 119 HIS A O 1
ATOM 925 N N . GLN A 1 120 ? -4.891 -4.534 0.756 1.00 87.38 120 GLN A N 1
ATOM 926 C CA . GLN A 1 120 ? -4.414 -3.170 0.985 1.00 87.38 120 GLN A CA 1
ATOM 927 C C . GLN A 1 120 ? -5.479 -2.273 1.609 1.00 87.38 120 GLN A C 1
ATOM 929 O O . GLN A 1 120 ? -5.185 -1.552 2.560 1.00 87.38 120 GLN A O 1
ATOM 934 N N . ALA A 1 121 ? -6.716 -2.333 1.112 1.00 91.56 121 ALA A N 1
ATOM 935 C CA . ALA A 1 121 ? -7.817 -1.566 1.681 1.00 91.56 121 ALA A CA 1
ATOM 936 C C . ALA A 1 121 ? -8.078 -1.965 3.142 1.00 91.56 121 ALA A C 1
ATOM 938 O O . ALA A 1 121 ? -8.335 -1.099 3.975 1.00 91.56 121 ALA A O 1
ATOM 939 N N . TRP A 1 122 ? -7.989 -3.258 3.466 1.00 94.19 122 TRP A N 1
ATOM 940 C CA . TRP A 1 122 ? -8.081 -3.746 4.842 1.00 94.19 122 TRP A CA 1
ATOM 941 C C . TRP A 1 122 ? -6.941 -3.211 5.716 1.00 94.19 122 TRP A C 1
ATOM 943 O O . TRP A 1 122 ? -7.221 -2.609 6.749 1.00 94.19 122 TRP A O 1
ATOM 953 N N . LYS A 1 123 ? -5.682 -3.302 5.262 1.00 91.00 123 LYS A N 1
ATOM 954 C CA . LYS A 1 123 ? -4.524 -2.726 5.971 1.00 91.00 123 LYS A CA 1
ATOM 955 C C . LYS A 1 123 ? -4.664 -1.225 6.209 1.00 91.00 123 LYS A C 1
ATOM 957 O O . LYS A 1 123 ? -4.322 -0.742 7.282 1.00 91.00 123 LYS A O 1
ATOM 962 N N . ALA A 1 124 ? -5.175 -0.484 5.227 1.00 92.19 124 ALA A N 1
ATOM 963 C CA . ALA A 1 124 ? -5.412 0.948 5.367 1.00 92.19 124 ALA A CA 1
ATOM 964 C C . ALA A 1 124 ? -6.467 1.245 6.446 1.00 92.19 124 ALA A C 1
ATOM 966 O O . ALA A 1 124 ? -6.258 2.135 7.266 1.00 92.19 124 ALA A O 1
ATOM 967 N N . ARG A 1 125 ? -7.567 0.476 6.497 1.00 94.62 125 ARG A N 1
ATOM 968 C CA . ARG A 1 125 ? -8.578 0.610 7.562 1.00 94.62 125 ARG A CA 1
ATOM 969 C C . ARG A 1 125 ? -8.028 0.217 8.929 1.00 94.62 125 ARG A C 1
ATOM 971 O O . ARG A 1 125 ? -8.287 0.930 9.890 1.00 94.62 125 ARG A O 1
ATOM 978 N N . GLN A 1 126 ? -7.241 -0.855 9.009 1.00 93.56 126 GLN A N 1
ATOM 979 C CA . GLN A 1 126 ? -6.565 -1.278 10.238 1.00 93.56 126 GLN A CA 1
ATOM 980 C C . GLN A 1 126 ? -5.646 -0.166 10.764 1.00 93.56 126 GLN A C 1
ATOM 982 O O . GLN A 1 126 ? -5.768 0.247 11.913 1.00 93.56 126 GLN A O 1
ATOM 987 N N . ALA A 1 127 ? -4.779 0.377 9.904 1.00 91.00 127 ALA A N 1
ATOM 988 C CA . ALA A 1 127 ? -3.877 1.469 10.260 1.00 91.00 127 ALA A CA 1
ATOM 989 C C . ALA A 1 127 ? -4.641 2.731 10.685 1.00 91.00 127 ALA A C 1
ATOM 991 O O . ALA A 1 127 ? -4.260 3.370 11.664 1.00 91.00 127 ALA A O 1
ATOM 992 N N . LYS A 1 128 ? -5.737 3.064 9.986 1.00 93.00 128 LYS A N 1
ATOM 993 C CA . LYS A 1 128 ? -6.569 4.222 10.323 1.00 93.00 128 LYS A CA 1
ATOM 994 C C . LYS A 1 128 ? -7.277 4.057 11.666 1.00 93.00 128 LYS A C 1
ATOM 996 O O . LYS A 1 128 ? -7.287 4.989 12.461 1.00 93.00 128 LYS A O 1
ATOM 1001 N N . ALA A 1 129 ? -7.829 2.878 11.935 1.00 91.69 129 ALA A N 1
ATOM 1002 C CA . ALA A 1 129 ? -8.432 2.577 13.226 1.00 91.69 129 ALA A CA 1
ATOM 1003 C C . ALA A 1 129 ? -7.383 2.611 14.349 1.00 91.69 129 ALA A C 1
ATOM 1005 O O . ALA A 1 129 ? -7.654 3.174 15.401 1.00 91.69 129 ALA A O 1
ATOM 1006 N N . ALA A 1 130 ? -6.171 2.096 14.116 1.00 88.50 130 ALA A N 1
ATOM 1007 C CA . ALA A 1 130 ? -5.089 2.157 15.098 1.00 88.50 130 ALA A CA 1
ATOM 1008 C C . ALA A 1 130 ? -4.638 3.600 15.381 1.00 88.50 130 ALA A C 1
ATOM 1010 O O . ALA A 1 130 ? -4.332 3.930 16.521 1.00 88.50 130 ALA A O 1
ATOM 1011 N N . GLU A 1 131 ? -4.609 4.470 14.366 1.00 89.75 131 GLU A N 1
ATOM 1012 C CA . GLU A 1 131 ? -4.381 5.909 14.544 1.00 89.75 131 GLU A CA 1
ATOM 1013 C C . GLU A 1 131 ? -5.469 6.535 15.425 1.00 89.75 131 GLU A C 1
ATOM 1015 O O . GLU A 1 131 ? -5.143 7.124 16.444 1.00 89.75 131 GLU A O 1
ATOM 1020 N N . GLN A 1 132 ? -6.746 6.305 15.113 1.00 89.12 132 GLN A N 1
ATOM 1021 C CA . GLN A 1 132 ? -7.862 6.861 15.888 1.00 89.12 132 GLN A CA 1
ATOM 1022 C C . GLN A 1 132 ? -7.930 6.341 17.328 1.00 89.12 132 GLN A C 1
ATOM 1024 O O . GLN A 1 132 ? -8.358 7.061 18.221 1.00 89.12 132 GLN A O 1
ATOM 1029 N N . ILE A 1 133 ? -7.530 5.091 17.571 1.00 86.12 133 ILE A N 1
ATOM 1030 C CA . ILE A 1 133 ? -7.431 4.547 18.932 1.00 86.12 133 ILE A CA 1
ATOM 1031 C C . ILE A 1 133 ? -6.279 5.218 19.694 1.00 86.12 133 ILE A C 1
ATOM 1033 O O . ILE A 1 133 ? -6.401 5.456 20.890 1.00 86.12 133 ILE A O 1
ATOM 1037 N N . ARG A 1 134 ? -5.182 5.569 19.014 1.00 83.44 134 ARG A N 1
ATOM 1038 C CA . ARG A 1 134 ? -4.062 6.312 19.614 1.00 83.44 134 ARG A CA 1
ATOM 1039 C C . ARG A 1 134 ? -4.343 7.800 19.837 1.00 83.44 134 ARG A C 1
ATOM 1041 O O . ARG A 1 134 ? -3.553 8.434 20.524 1.00 83.44 134 ARG A O 1
ATOM 1048 N N . ASP A 1 135 ? -5.428 8.348 19.290 1.00 86.44 135 ASP A N 1
ATOM 1049 C CA . ASP A 1 135 ? -5.848 9.727 19.582 1.00 86.44 135 ASP A CA 1
ATOM 1050 C C . ASP A 1 135 ? -6.370 9.884 21.026 1.00 86.44 135 ASP A C 1
ATOM 1052 O O . ASP A 1 135 ? -6.520 11.005 21.511 1.00 86.44 135 ASP A O 1
ATOM 1056 N N . PHE A 1 136 ? -6.661 8.779 21.721 1.00 83.81 136 PHE A N 1
ATOM 1057 C CA . PHE A 1 136 ? -7.014 8.781 23.140 1.00 83.81 136 PHE A CA 1
ATOM 1058 C C . PHE A 1 136 ? -5.762 8.785 24.026 1.00 83.81 136 PHE A C 1
ATOM 1060 O O . PHE A 1 136 ? -4.734 8.212 23.664 1.00 83.81 136 PHE A O 1
ATOM 1067 N N . GLU A 1 137 ? -5.873 9.383 25.214 1.00 84.94 137 GLU A N 1
ATOM 1068 C CA . GLU A 1 137 ? -4.813 9.345 26.224 1.00 84.94 137 GLU A CA 1
ATOM 1069 C C . GLU A 1 137 ? -4.552 7.882 26.650 1.00 84.94 137 GLU A C 1
ATOM 1071 O O . GLU A 1 137 ? -5.506 7.177 27.008 1.00 84.94 137 GLU A O 1
ATOM 1076 N N . PRO A 1 138 ? -3.306 7.373 26.542 1.00 83.00 138 PRO A N 1
ATOM 1077 C CA . PRO A 1 138 ? -3.010 5.954 26.751 1.00 83.00 138 PRO A CA 1
ATOM 1078 C C . PRO A 1 138 ? -3.400 5.442 28.139 1.00 83.00 138 PRO A C 1
ATOM 1080 O O . PRO A 1 138 ? -3.898 4.321 28.263 1.00 83.00 138 PRO A O 1
ATOM 1083 N N . GLU A 1 139 ? -3.189 6.258 29.169 1.00 84.56 139 GLU A N 1
ATOM 1084 C CA . GLU A 1 139 ? -3.520 5.961 30.559 1.00 84.56 139 GLU A CA 1
ATOM 1085 C C . GLU A 1 139 ? -5.030 5.749 30.720 1.00 84.56 139 GLU A C 1
ATOM 1087 O O . GLU A 1 139 ? -5.462 4.672 31.147 1.00 84.56 139 GLU A O 1
ATOM 1092 N N . ASP A 1 140 ? -5.833 6.715 30.278 1.00 84.31 140 ASP A N 1
ATOM 1093 C CA . ASP A 1 140 ? -7.294 6.655 30.338 1.00 84.31 140 ASP A CA 1
ATOM 1094 C C . ASP A 1 140 ? -7.840 5.473 29.546 1.00 84.31 140 ASP A C 1
ATOM 1096 O O . ASP A 1 140 ? -8.695 4.727 30.028 1.00 84.31 140 ASP A O 1
ATOM 1100 N N . LEU A 1 141 ? -7.322 5.265 28.333 1.00 85.00 141 LEU A N 1
ATOM 1101 C CA . LEU A 1 141 ? -7.744 4.166 27.475 1.00 85.00 141 LEU A CA 1
ATOM 1102 C C . LEU A 1 141 ? -7.400 2.806 28.099 1.00 85.00 141 LEU A C 1
ATOM 1104 O O . LEU A 1 141 ? -8.185 1.863 27.978 1.00 85.00 141 LEU A O 1
ATOM 1108 N N . SER A 1 142 ? -6.265 2.694 28.792 1.00 86.38 142 SER A N 1
ATOM 1109 C CA . SER A 1 142 ? -5.887 1.467 29.500 1.00 86.38 142 SER A CA 1
ATOM 1110 C C . SER A 1 142 ? -6.825 1.159 30.670 1.00 86.38 142 SER A C 1
ATOM 1112 O O . SER A 1 142 ? -7.228 0.007 30.834 1.00 86.38 142 SER A O 1
ATOM 1114 N N . LEU A 1 143 ? -7.254 2.177 31.424 1.00 87.00 143 LEU A N 1
ATOM 1115 C CA . LEU A 1 143 ? -8.229 2.028 32.507 1.00 87.00 143 LEU A CA 1
ATOM 1116 C C . LEU A 1 143 ? -9.604 1.621 31.968 1.00 87.00 143 LEU A C 1
ATOM 1118 O O . LEU A 1 143 ? -10.271 0.763 32.545 1.00 87.00 143 LEU A O 1
ATOM 1122 N N . LEU A 1 144 ? -10.003 2.193 30.833 1.00 85.44 144 LEU A N 1
ATOM 1123 C CA . LEU A 1 144 ? -11.306 1.965 30.212 1.00 85.44 144 LEU A CA 1
ATOM 1124 C C . LEU A 1 144 ? -11.426 0.619 29.490 1.00 85.44 144 LEU A C 1
ATOM 1126 O O . LEU A 1 144 ? -12.500 0.020 29.466 1.00 85.44 144 LEU A O 1
ATOM 1130 N N . LEU A 1 145 ? -10.343 0.138 28.880 1.00 86.31 145 LEU A N 1
ATOM 1131 C CA . LEU A 1 145 ? -10.324 -1.157 28.194 1.00 86.31 145 LEU A CA 1
ATOM 1132 C C . LEU A 1 145 ? -9.882 -2.299 29.114 1.00 86.31 145 LEU A C 1
ATOM 1134 O O . LEU A 1 145 ? -10.173 -3.463 28.830 1.00 86.31 145 LEU A O 1
ATOM 1138 N N . GLY A 1 146 ? -9.194 -1.981 30.211 1.00 87.44 146 GLY A N 1
ATOM 1139 C CA . GLY A 1 146 ? -8.727 -2.944 31.195 1.00 87.44 146 GLY A CA 1
ATOM 1140 C C . GLY A 1 146 ? -7.938 -4.095 30.545 1.00 87.44 146 GLY A C 1
ATOM 1141 O O . GLY A 1 146 ? -7.027 -3.844 29.752 1.00 87.44 146 GLY A O 1
ATOM 1142 N N . PRO A 1 147 ? -8.279 -5.368 30.829 1.00 87.69 147 PRO A N 1
ATOM 1143 C CA . PRO A 1 147 ? -7.558 -6.519 30.283 1.00 87.69 147 PRO A CA 1
ATOM 1144 C C . PRO A 1 147 ? -7.606 -6.627 28.749 1.00 87.69 147 PRO A C 1
ATOM 1146 O O . PRO A 1 147 ? -6.716 -7.236 28.157 1.00 87.69 147 PRO A O 1
ATOM 1149 N N . ASP A 1 148 ? -8.617 -6.045 28.092 1.00 85.25 148 ASP A N 1
ATOM 1150 C CA . ASP A 1 148 ? -8.776 -6.093 26.634 1.00 85.25 148 ASP A CA 1
ATOM 1151 C C . ASP A 1 148 ? -7.898 -5.059 25.898 1.00 85.25 148 ASP A C 1
ATOM 1153 O O . ASP A 1 148 ? -7.822 -5.087 24.667 1.00 85.25 148 ASP A O 1
ATOM 1157 N N . TYR A 1 149 ? -7.214 -4.156 26.617 1.00 86.00 149 TYR A N 1
ATOM 1158 C CA . TYR A 1 149 ? -6.426 -3.063 26.030 1.00 86.00 149 TYR A CA 1
ATOM 1159 C C . TYR A 1 149 ? -5.436 -3.551 24.961 1.00 86.00 149 TYR A C 1
ATOM 1161 O O . TYR A 1 149 ? -5.437 -3.063 23.831 1.00 86.00 149 TYR A O 1
ATOM 1169 N N . ALA A 1 150 ? -4.620 -4.556 25.292 1.00 84.50 150 ALA A N 1
ATOM 1170 C CA . ALA A 1 150 ? -3.588 -5.056 24.388 1.00 84.50 150 ALA A CA 1
ATOM 1171 C C . ALA A 1 150 ? -4.168 -5.782 23.160 1.00 84.50 150 ALA A C 1
ATOM 1173 O O . ALA A 1 150 ? -3.628 -5.636 22.063 1.00 84.50 150 ALA A O 1
ATOM 1174 N N . ASP A 1 151 ? -5.257 -6.541 23.316 1.00 85.94 151 ASP A N 1
ATOM 1175 C CA . ASP A 1 151 ? -5.910 -7.232 22.193 1.00 85.94 151 ASP A CA 1
ATOM 1176 C C . ASP A 1 151 ? -6.536 -6.232 21.212 1.00 85.94 151 ASP A C 1
ATOM 1178 O O . ASP A 1 151 ? -6.361 -6.352 19.998 1.00 85.94 151 ASP A O 1
ATOM 1182 N N . LEU A 1 152 ? -7.218 -5.208 21.732 1.00 84.25 152 LEU A N 1
ATOM 1183 C CA . LEU A 1 152 ? -7.910 -4.208 20.919 1.00 84.25 152 LEU A CA 1
ATOM 1184 C C . LEU A 1 1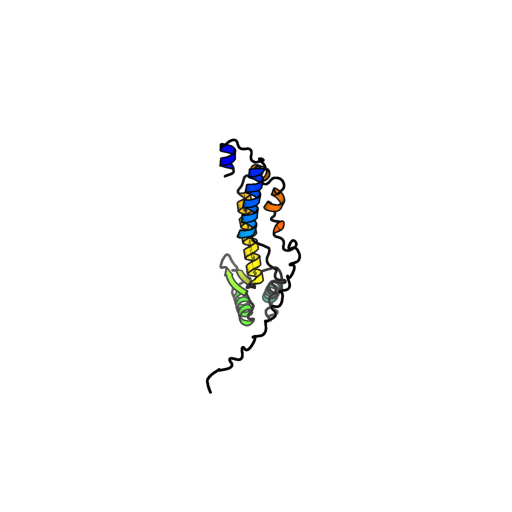52 ? -6.947 -3.244 20.229 1.00 84.25 152 LEU A C 1
ATOM 1186 O O . LEU A 1 152 ? -7.170 -2.903 19.067 1.00 84.25 152 LEU A O 1
ATOM 1190 N N . LEU A 1 153 ? -5.862 -2.848 20.903 1.00 82.81 153 LEU A N 1
ATOM 1191 C CA . LEU A 1 153 ? -4.853 -1.960 20.323 1.00 82.81 153 LEU A CA 1
ATOM 1192 C C . LEU A 1 153 ? -4.082 -2.645 19.187 1.00 82.81 153 LEU A C 1
ATOM 1194 O O . LEU A 1 153 ? -3.828 -2.032 18.150 1.00 82.81 153 LEU A O 1
ATOM 1198 N N . ASN A 1 154 ? -3.742 -3.924 19.368 1.00 82.81 154 ASN A N 1
ATOM 1199 C CA . ASN A 1 154 ? -3.054 -4.713 18.345 1.00 82.81 154 ASN A CA 1
ATOM 1200 C C . ASN A 1 154 ? -4.016 -5.312 17.309 1.00 82.81 154 ASN A C 1
ATOM 1202 O O . ASN A 1 154 ? -3.568 -5.809 16.277 1.00 82.81 154 ASN A O 1
ATOM 1206 N N . MET A 1 155 ? -5.326 -5.257 17.574 1.00 84.12 155 MET A N 1
ATOM 1207 C CA . MET A 1 155 ? -6.382 -5.883 16.777 1.00 84.12 155 MET A CA 1
ATOM 1208 C C . MET A 1 155 ? -6.110 -7.371 16.505 1.00 84.12 155 MET A C 1
ATOM 1210 O O . MET A 1 155 ? -6.387 -7.867 15.412 1.00 84.12 155 MET A O 1
ATOM 1214 N N . ALA A 1 156 ? -5.553 -8.081 17.491 1.00 77.50 156 ALA A N 1
ATOM 1215 C CA . ALA A 1 156 ? -5.072 -9.455 17.322 1.00 77.50 156 ALA A CA 1
ATOM 1216 C C . ALA A 1 156 ? -6.210 -10.449 17.011 1.00 77.50 156 ALA A C 1
ATOM 1218 O O . ALA A 1 156 ? -6.005 -11.449 16.328 1.00 77.50 156 ALA A O 1
ATOM 1219 N N . HIS A 1 157 ? -7.441 -10.139 17.421 1.00 75.38 157 HIS A N 1
ATOM 1220 C CA . HIS A 1 157 ? -8.642 -10.912 17.091 1.00 75.38 157 HIS A CA 1
ATOM 1221 C C . HIS A 1 157 ? -9.104 -10.812 15.617 1.00 75.38 157 HIS A C 1
ATOM 1223 O O . HIS A 1 157 ? -10.091 -11.458 15.257 1.00 75.38 157 HIS A O 1
ATOM 1229 N N . LEU A 1 158 ? -8.453 -10.003 14.769 1.00 78.06 158 LEU A N 1
ATOM 1230 C CA . LEU A 1 158 ? -8.774 -9.886 13.335 1.00 78.06 158 LEU A CA 1
ATOM 1231 C C . LEU A 1 158 ? -7.986 -10.845 12.434 1.00 78.06 158 LEU A C 1
ATOM 1233 O O . LEU A 1 158 ? -8.280 -10.925 11.235 1.00 78.06 158 LEU A O 1
ATOM 1237 N N . ASP A 1 159 ? -6.991 -11.540 12.987 1.00 69.88 159 ASP A N 1
ATOM 1238 C CA . ASP A 1 159 ? -6.221 -12.531 12.247 1.00 69.88 159 ASP A CA 1
ATOM 1239 C C . ASP A 1 159 ? -7.133 -13.702 11.860 1.00 69.88 159 ASP A C 1
ATOM 1241 O O . ASP A 1 159 ? -7.827 -14.279 12.698 1.00 69.88 159 ASP A O 1
ATOM 1245 N N . ALA A 1 160 ? -7.085 -14.109 10.589 1.00 55.09 160 ALA A N 1
ATOM 1246 C CA . ALA A 1 160 ? -7.934 -15.159 10.010 1.00 55.09 160 ALA A CA 1
ATOM 1247 C C . ALA A 1 160 ? -7.794 -16.559 10.665 1.00 55.09 160 ALA A C 1
ATOM 1249 O O . ALA A 1 160 ? -8.438 -17.514 10.234 1.00 55.09 160 ALA A O 1
ATOM 1250 N N . SER A 1 161 ? -6.956 -16.699 11.696 1.00 49.28 161 SER A N 1
ATOM 1251 C CA . SER A 1 161 ? -6.667 -17.943 12.417 1.00 49.28 161 SER A CA 1
ATOM 1252 C C . SER A 1 161 ? -7.669 -18.279 13.533 1.00 49.28 161 SER A C 1
ATOM 1254 O O . SER A 1 161 ? -7.548 -19.344 14.134 1.00 49.28 161 SER A O 1
ATOM 1256 N N . THR A 1 162 ? -8.647 -17.417 13.834 1.00 42.47 162 THR A N 1
ATOM 1257 C CA . THR A 1 162 ? -9.627 -17.633 14.923 1.00 42.47 162 THR A CA 1
ATOM 1258 C C . THR A 1 162 ? -11.036 -18.012 14.464 1.00 42.47 162 THR A C 1
ATOM 1260 O O . THR A 1 162 ? -11.921 -18.123 15.310 1.00 42.47 162 THR A O 1
ATOM 1263 N N . GLU A 1 163 ? -11.286 -18.271 13.172 1.00 35.19 163 GLU A N 1
ATOM 1264 C CA . GLU A 1 163 ? -12.606 -18.764 12.746 1.00 35.19 163 GLU A CA 1
ATOM 1265 C C . GLU A 1 163 ? -12.805 -20.204 13.284 1.00 35.19 163 GLU A C 1
ATOM 1267 O O . GLU A 1 163 ? -12.084 -21.116 12.862 1.00 35.19 163 GLU A O 1
ATOM 1272 N N . PRO A 1 164 ? -13.748 -20.467 14.218 1.00 35.84 164 PRO A N 1
ATOM 1273 C CA . PRO A 1 164 ? -14.101 -21.840 14.556 1.00 35.84 164 PRO A CA 1
ATOM 1274 C C . PRO A 1 164 ? -14.613 -22.530 13.284 1.00 35.84 164 PRO A C 1
ATOM 1276 O O . PRO A 1 164 ? -15.242 -21.870 12.447 1.00 35.84 164 PRO A O 1
ATOM 1279 N N . PRO A 1 165 ? -14.355 -23.841 13.104 1.00 33.19 165 PRO A N 1
ATOM 1280 C CA . PRO A 1 165 ? -14.709 -24.541 11.879 1.00 33.19 165 PRO A CA 1
ATOM 1281 C C . PRO A 1 165 ? -16.183 -24.299 11.571 1.00 33.19 165 PRO A C 1
ATOM 1283 O O . PRO A 1 165 ? -17.056 -24.620 12.380 1.00 33.19 165 PRO A O 1
ATOM 1286 N N . ARG A 1 166 ? -16.455 -23.705 10.402 1.00 43.38 166 ARG A N 1
ATOM 1287 C CA . ARG A 1 166 ? -17.817 -23.517 9.905 1.00 43.38 166 ARG A CA 1
ATOM 1288 C C . ARG A 1 166 ? -18.475 -24.887 9.829 1.00 43.38 166 ARG A C 1
ATOM 1290 O O . ARG A 1 166 ? -18.215 -25.662 8.908 1.00 43.38 166 ARG A O 1
ATOM 1297 N N . VAL A 1 167 ? -19.325 -25.183 10.806 1.00 41.41 167 VAL A N 1
ATOM 1298 C CA . VAL A 1 167 ? -20.169 -26.370 10.787 1.00 41.41 167 VAL A CA 1
ATOM 1299 C C . VAL A 1 167 ? -21.144 -26.173 9.634 1.00 41.41 167 VAL A C 1
ATOM 1301 O O . VAL A 1 167 ? -22.098 -25.402 9.714 1.00 41.41 167 VAL A O 1
ATOM 1304 N N . LEU A 1 168 ? -20.862 -26.837 8.515 1.00 42.28 168 LEU A N 1
ATOM 1305 C CA . LEU A 1 168 ? -21.804 -26.989 7.417 1.00 42.28 168 LEU A CA 1
ATOM 1306 C C . LEU A 1 168 ? -23.014 -27.755 7.955 1.00 42.28 168 LEU A C 1
ATOM 1308 O O . LEU A 1 168 ? -23.030 -28.986 7.986 1.00 42.28 168 LEU A O 1
ATOM 1312 N N . HIS A 1 169 ? -24.045 -27.028 8.381 1.00 48.09 169 HIS A N 1
ATOM 1313 C CA . HIS A 1 169 ? -25.353 -27.625 8.585 1.00 48.09 169 HIS A CA 1
ATOM 1314 C C . HIS A 1 169 ? -25.850 -28.110 7.223 1.00 48.09 169 HIS A C 1
ATOM 1316 O O . HIS A 1 169 ? -26.205 -27.319 6.348 1.00 48.09 169 HIS A O 1
ATOM 1322 N N . ARG A 1 170 ? -25.827 -29.433 7.024 1.00 41.38 170 ARG A N 1
ATOM 1323 C CA . ARG A 1 170 ? -26.456 -30.085 5.874 1.00 41.38 170 ARG A CA 1
ATOM 1324 C C . ARG A 1 170 ? -27.915 -29.636 5.808 1.00 41.38 170 ARG A C 1
ATOM 1326 O O . ARG A 1 170 ? -28.682 -29.885 6.734 1.00 41.38 170 ARG A O 1
ATOM 1333 N N . ALA A 1 171 ? -28.294 -29.001 4.703 1.00 40.91 171 ALA A N 1
ATOM 1334 C CA . ALA A 1 171 ? -29.686 -28.711 4.408 1.00 40.91 171 ALA A CA 1
ATOM 1335 C C . ALA A 1 171 ? -30.457 -30.036 4.298 1.00 40.91 171 ALA A C 1
ATOM 1337 O O . ALA A 1 171 ? -30.132 -30.889 3.469 1.00 40.91 171 ALA A O 1
ATOM 1338 N N . ALA A 1 172 ? -31.460 -30.221 5.155 1.00 41.91 172 ALA A N 1
ATOM 1339 C CA . ALA A 1 172 ? -32.366 -31.356 5.079 1.00 41.91 172 ALA A CA 1
ATOM 1340 C C . ALA A 1 172 ? -33.157 -31.293 3.762 1.00 41.91 172 ALA A C 1
ATOM 1342 O O . ALA A 1 172 ? -33.821 -30.299 3.460 1.00 41.91 172 ALA A O 1
ATOM 1343 N N . ALA A 1 173 ? -33.075 -32.362 2.970 1.00 39.81 173 ALA A N 1
ATOM 1344 C CA . ALA A 1 173 ? -33.842 -32.517 1.745 1.00 39.81 173 ALA A CA 1
ATOM 1345 C C . ALA A 1 173 ? -35.345 -32.553 2.070 1.00 39.81 173 ALA A C 1
ATOM 1347 O O . ALA A 1 173 ? -35.821 -33.442 2.778 1.00 39.81 173 ALA A O 1
ATOM 1348 N N . LYS A 1 174 ? -36.108 -31.590 1.542 1.00 42.91 174 LYS A N 1
ATOM 1349 C CA . LYS A 1 174 ? -37.575 -31.611 1.596 1.00 42.91 174 LYS A CA 1
ATOM 1350 C C . LYS A 1 174 ? -38.079 -32.782 0.743 1.00 42.91 174 LYS A C 1
ATOM 1352 O O . LYS A 1 174 ? -37.965 -32.744 -0.481 1.00 42.91 174 LYS A O 1
ATOM 1357 N N . ARG A 1 175 ? -38.640 -33.822 1.372 1.00 43.81 175 ARG A N 1
ATOM 1358 C CA . ARG A 1 175 ? -39.409 -34.868 0.673 1.00 43.81 175 ARG A CA 1
ATOM 1359 C C . ARG A 1 175 ? -40.703 -34.236 0.146 1.00 43.81 175 ARG A C 1
ATOM 1361 O O . ARG A 1 175 ? -41.471 -33.688 0.930 1.00 43.81 175 ARG A O 1
ATOM 1368 N N . LYS A 1 176 ? -40.933 -34.293 -1.171 1.00 37.38 176 LYS A N 1
ATOM 1369 C CA . LYS A 1 176 ? -42.235 -33.979 -1.782 1.00 37.38 176 LYS A CA 1
ATOM 1370 C C . LYS A 1 176 ? -43.260 -35.017 -1.307 1.00 37.38 176 LYS A C 1
ATOM 1372 O O . LYS A 1 176 ? -43.001 -36.212 -1.422 1.00 37.38 176 LYS A O 1
ATOM 1377 N N . LEU A 1 177 ? -44.395 -34.561 -0.780 1.00 42.78 177 LEU A N 1
ATOM 1378 C CA . LEU A 1 177 ? -45.582 -35.398 -0.577 1.00 42.78 177 LEU A CA 1
ATOM 1379 C C . LEU A 1 177 ? -46.237 -35.664 -1.948 1.00 42.78 177 LEU A C 1
ATOM 1381 O O . LEU A 1 177 ? -46.277 -34.734 -2.759 1.00 42.78 177 LEU A O 1
ATOM 1385 N N . PRO A 1 178 ? -46.730 -36.879 -2.241 1.00 37.31 178 PRO A N 1
ATOM 1386 C CA . PRO A 1 178 ? -47.437 -37.134 -3.489 1.00 37.31 178 PRO A CA 1
ATOM 1387 C C . PRO A 1 178 ? -48.849 -36.530 -3.440 1.00 37.31 178 PRO A C 1
ATOM 1389 O O . PRO A 1 178 ? -49.499 -36.535 -2.395 1.00 37.31 178 PRO A O 1
ATOM 1392 N N . MET A 1 179 ? -49.300 -35.993 -4.578 1.00 34.94 179 MET A N 1
ATOM 1393 C CA . MET A 1 179 ? -50.692 -35.595 -4.802 1.00 34.94 179 MET A CA 1
ATOM 1394 C C . MET A 1 179 ? -51.581 -36.838 -4.768 1.00 34.94 179 MET A C 1
ATOM 1396 O O . MET A 1 179 ? -51.301 -37.814 -5.458 1.00 34.94 179 MET A O 1
ATOM 1400 N N . VAL A 1 180 ? -52.646 -36.785 -3.974 1.00 44.09 180 VAL A N 1
ATOM 1401 C CA . VAL A 1 180 ? -53.750 -37.743 -4.029 1.00 44.09 180 VAL A CA 1
ATOM 1402 C C . VAL A 1 180 ? -54.711 -37.246 -5.111 1.00 44.09 180 VAL A C 1
ATOM 1404 O O . VAL A 1 180 ? -55.232 -36.137 -4.993 1.00 44.09 180 VAL A O 1
ATOM 1407 N N . GLU A 1 181 ? -54.908 -38.028 -6.173 1.00 39.06 181 GLU A N 1
ATOM 1408 C CA . GLU A 1 181 ? -56.015 -37.830 -7.114 1.00 39.06 181 GLU A CA 1
ATOM 1409 C C . GLU A 1 181 ? -57.322 -38.210 -6.413 1.00 39.06 181 GLU A C 1
ATOM 1411 O O . GLU A 1 181 ? -57.459 -39.310 -5.880 1.00 39.06 181 GLU A O 1
ATOM 1416 N N . VAL A 1 182 ? -58.266 -37.271 -6.370 1.00 46.69 182 VAL A N 1
ATOM 1417 C CA . VAL A 1 182 ? -59.625 -37.507 -5.882 1.00 46.69 182 VAL A CA 1
ATOM 1418 C C . VAL A 1 182 ? -60.488 -37.812 -7.100 1.00 46.69 182 VAL A C 1
ATOM 1420 O O . VAL A 1 182 ? -60.748 -36.927 -7.913 1.00 46.69 182 VAL A O 1
ATOM 1423 N N . GLU A 1 183 ? -60.902 -39.069 -7.234 1.00 41.94 183 GLU A N 1
ATOM 1424 C CA . GLU A 1 183 ? -61.879 -39.512 -8.229 1.00 41.94 183 GLU A CA 1
ATOM 1425 C C . GLU A 1 183 ? -63.262 -38.954 -7.854 1.00 41.94 183 GLU A C 1
ATOM 1427 O O . GLU A 1 183 ? -63.808 -39.259 -6.792 1.00 41.94 183 GLU A O 1
ATOM 1432 N N . VAL A 1 184 ? -63.816 -38.093 -8.708 1.00 48.50 184 VAL A N 1
ATOM 1433 C CA . VAL A 1 184 ? -65.187 -37.586 -8.588 1.00 48.50 184 VAL A CA 1
ATOM 1434 C C . VAL A 1 184 ? -66.086 -38.548 -9.357 1.00 48.50 184 VAL A C 1
ATOM 1436 O O . VAL A 1 184 ? -66.071 -38.555 -10.584 1.00 48.50 184 VAL A O 1
ATOM 1439 N N . ILE A 1 185 ? -66.841 -39.380 -8.640 1.00 50.66 185 ILE A N 1
ATOM 1440 C CA . ILE A 1 185 ? -67.864 -40.238 -9.243 1.00 50.66 185 ILE A CA 1
ATOM 1441 C C . ILE A 1 185 ? -69.164 -39.434 -9.302 1.00 50.66 185 ILE A C 1
ATOM 1443 O O . ILE A 1 185 ? -69.702 -39.021 -8.274 1.00 50.66 185 ILE A O 1
ATOM 1447 N N . ASP A 1 186 ? -69.614 -39.190 -10.529 1.00 43.50 186 ASP A N 1
ATOM 1448 C CA . ASP A 1 186 ? -70.854 -38.509 -10.889 1.00 43.50 186 ASP A CA 1
ATOM 1449 C C . ASP A 1 186 ? -72.059 -39.423 -10.599 1.00 43.50 186 ASP A C 1
ATOM 1451 O O . ASP A 1 186 ? -72.080 -40.585 -11.008 1.00 43.50 186 ASP A O 1
ATOM 1455 N N . LEU A 1 187 ? -73.046 -38.915 -9.857 1.00 49.00 187 LEU A N 1
ATOM 1456 C CA . LEU A 1 187 ? -74.297 -39.609 -9.542 1.00 49.00 187 LEU A CA 1
ATOM 1457 C C . LEU A 1 187 ? -75.468 -38.818 -10.132 1.00 49.00 187 LEU A C 1
ATOM 1459 O O . LEU A 1 187 ? -76.132 -38.045 -9.443 1.00 49.00 187 LEU A O 1
ATOM 1463 N N . THR A 1 188 ? -75.724 -39.062 -11.413 1.00 48.91 188 THR A N 1
ATOM 1464 C CA . THR A 1 188 ? -77.003 -38.835 -12.105 1.00 48.91 188 THR A CA 1
ATOM 1465 C C . THR A 1 188 ? -77.201 -40.009 -13.073 1.00 48.91 188 THR A C 1
ATOM 1467 O O . THR A 1 188 ? -76.228 -40.454 -13.670 1.00 48.91 188 THR A O 1
ATOM 1470 N N . SER A 1 189 ? -78.355 -40.614 -13.333 1.00 44.09 189 SER A N 1
ATOM 1471 C CA . SER A 1 189 ? -79.673 -40.773 -12.707 1.00 44.09 189 SER A CA 1
ATOM 1472 C C . SER A 1 189 ? -80.310 -41.986 -13.419 1.00 44.09 189 SER A C 1
ATOM 1474 O O . SER A 1 189 ? -79.993 -42.207 -14.586 1.00 44.09 189 SER A O 1
ATOM 1476 N N . ASP A 1 190 ? -81.221 -42.672 -12.718 1.00 40.75 190 ASP A N 1
ATOM 1477 C CA . ASP A 1 190 ? -82.232 -43.659 -13.173 1.00 40.75 190 ASP A CA 1
ATOM 1478 C C . ASP A 1 190 ? -81.807 -45.017 -13.774 1.00 40.75 190 ASP A C 1
ATOM 1480 O O . ASP A 1 190 ? -81.212 -45.081 -14.872 1.00 40.75 190 ASP A O 1
#

Radius of gyration: 30.63 Å; Cα contacts (8 Å, |Δi|>4): 188; chains: 1; bounding box: 104×60×65 Å

Secondary structure (DSSP, 8-state):
-HHHHHTTT--TT-HHHHHHHHHHHHHHIIIII-SPPPPPS----PPPS--SHHHHHHHHHHH-SS--EEEEE--HHHHHHHHHHHHHHT-SEEEEEE-SSSSPEEEEEEPPPHHHHHHHHHHHHHHHHHHHHHTS-HHHHHHHHGGGHHHHHHTGGGSGGG-------PPPP-PPPPPPP---------

Solvent-accessible surface area (backbone atoms only — not comparable to full-atom values): 11363 Å² total; per-residue (Å²): 109,68,71,56,34,56,75,66,75,44,67,56,65,41,64,73,56,20,53,49,49,43,50,51,50,51,50,47,48,54,71,68,36,39,69,57,59,70,77,66,92,60,53,48,42,76,59,53,100,47,90,48,76,66,42,48,55,50,27,57,46,30,52,29,48,82,52,53,72,46,80,47,73,36,52,73,67,63,42,52,50,51,52,52,43,44,62,76,57,65,43,71,48,50,73,47,75,46,87,59,78,84,54,34,27,38,38,37,37,56,58,69,52,77,48,42,49,51,34,50,54,35,51,52,37,44,52,51,52,46,51,61,59,62,73,47,60,68,70,62,49,38,42,26,33,46,91,49,31,68,45,64,68,67,44,59,86,34,50,76,85,72,70,70,82,82,76,78,77,77,80,79,79,80,80,80,79,81,84,80,85,79,85,82,81,83,89,82,80,136